Protein 4J20 (pdb70)

Secondary structure (DSSP, 8-state):
----HHHHHHHHHHHTHHHHTTTGGGPPPTT-HHHHHHHHTT-HHHHHHHHHH-EE-SS-EE-GGGG-TTS-HHHHHHHHHHHHHT--/----HHHHHHHHHHHTHHHHTT-TTSSPPTT-HHHHHHHHTT-HHHHHHHHHH-EE-SS-EE-GGGG-TT--HHHHHHHHHHHHHT--

Organism: Chlorobaculum tepidum (strain ATCC 49652 / DSM 12025 / NBRC 103806 / TLS) (NCBI:txid194439)

Sequence (176 aa):
STYDAAAGKATYDASCATCHKTGMMGAPKVGDKAAWAPRIAQGMNTLVSSKKSIKGYKGTKGMMMPAKGGNAKLTDAQVGNAVAYMVGQSKSTYYDAAAGKATYDASCATCHKTTGMMMMGAPKVGDKAAWAPRIAQQGMMNTLVSSKSIKGYKGTTKGMMPAKGGNAKLTDAQVGNAVAYMVGQSK

Radius of gyration: 17.82 Å; Cα contacts (8 Å, |Δi|>4): 281; chains: 2; bounding box: 45×38×36 Å

InterPro domains:
  IPR002323 Cytochrome c, class IE [PR00607] (35-46)
  IPR002323 Cytochrome c, class IE [PR00607] (46-56)
  IPR002323 Cytochrome c, class IE [PR00607] (78-90)
  IPR002323 Cytochrome c, class IE [PR00607] (93-104)
  IPR009056 Cytochrome c-like domain [PF13442] (24-103)
  IPR009056 Cytochrome c-like domain [PS51007] (23-107)
  IPR036909 Cytochrome c-like domain superfamily [G3DSA:1.10.760.10] (21-108)
  IPR036909 Cytochrome c-like domain superfamily [SSF46626] (12-107)

Structure (mmCIF, N/CA/C/O backbone):
data_4J20
#
_entry.id   4J20
#
_cell.length_a   94.824
_cell.length_b   33.826
_cell.length_c   47.333
_cell.angle_alpha   90.00
_cell.angle_beta   107.83
_cell.angle_gamma   90.00
#
_symmetry.space_group_name_H-M   'C 1 2 1'
#
loop_
_entity.id
_entity.type
_entity.pdbx_description
1 polymer 'Cytochrome c-555'
2 non-polymer 'SULFATE ION'
3 non-polymer 'ISOPROPYL ALCOHOL'
4 non-polymer 'SODIUM ION'
5 non-polymer 'HEME B/C'
6 water water
#
loop_
_atom_site.group_PDB
_atom_site.id
_atom_site.type_symbol
_atom_site.label_atom_id
_atom_site.label_alt_id
_atom_site.label_comp_id
_atom_site.label_asym_id
_atom_site.label_entity_id
_atom_site.label_seq_id
_atom_site.pdbx_PDB_ins_code
_atom_site.Cartn_x
_atom_site.Cartn_y
_atom_site.Cartn_z
_atom_site.occupancy
_atom_site.B_iso_or_equiv
_atom_site.auth_seq_id
_atom_site.auth_comp_id
_atom_site.auth_asym_id
_atom_site.auth_atom_id
_atom_site.pdbx_PDB_model_num
ATOM 1 N N . SER A 1 1 ? -2.293 9.943 1.818 1.00 40.07 1 SER A N 1
ATOM 2 C CA . SER A 1 1 ? -3.586 10.244 2.491 1.00 37.56 1 SER A CA 1
ATOM 3 C C . SER A 1 1 ? -3.759 9.261 3.646 1.00 32.73 1 SER A C 1
ATOM 4 O O . SER A 1 1 ? -2.831 9.072 4.446 1.00 34.62 1 SER A O 1
ATOM 7 N N . THR A 1 2 ? -4.910 8.603 3.711 1.00 27.26 2 THR A N 1
ATOM 8 C CA . THR A 1 2 ? -5.288 7.835 4.929 1.00 22.54 2 THR A CA 1
ATOM 9 C C . THR A 1 2 ? -4.488 6.541 5.071 1.00 20.61 2 THR A C 1
ATOM 10 O O . THR A 1 2 ? -4.112 5.908 4.071 1.00 24.12 2 THR A O 1
A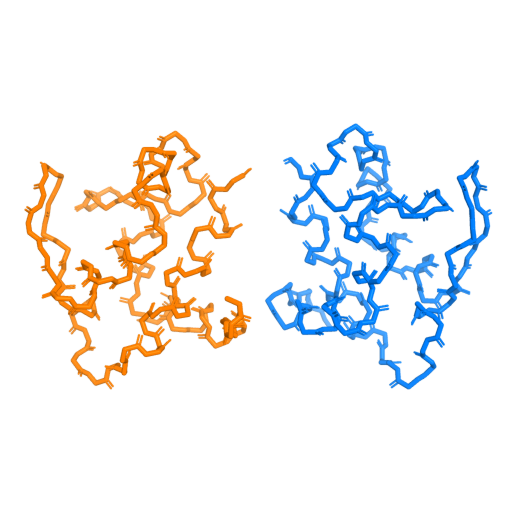TOM 14 N N . TYR A 1 3 ? -4.266 6.107 6.305 1.00 16.89 3 TYR A N 1
ATOM 15 C CA . TYR A 1 3 ? -3.415 4.937 6.530 1.00 14.95 3 TYR A CA 1
ATOM 16 C C . TYR A 1 3 ? -4.064 3.663 5.984 1.00 18.11 3 TYR A C 1
ATOM 17 O O . TYR A 1 3 ? -5.272 3.496 5.998 1.00 18.87 3 TYR A O 1
ATOM 26 N N . ASP A 1 4 ? -3.212 2.750 5.522 1.00 15.27 4 ASP A N 1
ATOM 27 C CA . ASP A 1 4 ? -3.638 1.458 5.039 1.00 15.05 4 ASP A CA 1
ATOM 28 C C . ASP A 1 4 ? -2.858 0.420 5.846 1.00 13.57 4 ASP A C 1
ATOM 29 O O . ASP A 1 4 ? -1.751 0.011 5.469 1.00 12.87 4 ASP A O 1
ATOM 34 N N . ALA A 1 5 ? -3.389 0.042 7.008 1.00 12.69 5 ALA A N 1
ATOM 35 C CA . ALA A 1 5 ? -2.703 -0.872 7.895 1.00 12.97 5 ALA A CA 1
ATOM 36 C C . ALA A 1 5 ? -2.532 -2.257 7.278 1.00 12.71 5 ALA A C 1
ATOM 37 O O . ALA A 1 5 ? -1.506 -2.905 7.538 1.00 13.69 5 ALA A O 1
ATOM 39 N N . ALA A 1 6 ? -3.457 -2.683 6.432 1.00 12.91 6 ALA A N 1
ATOM 40 C CA . ALA A 1 6 ? -3.315 -3.980 5.795 1.00 13.03 6 ALA A CA 1
ATOM 41 C C . ALA A 1 6 ? -2.124 -3.986 4.826 1.00 12.80 6 ALA A C 1
ATOM 42 O O . ALA A 1 6 ? -1.308 -4.913 4.852 1.00 13.82 6 ALA A O 1
ATOM 44 N N . ALA A 1 7 ? -2.008 -2.951 3.986 1.00 12.69 7 ALA A N 1
ATOM 45 C CA . ALA A 1 7 ? -0.819 -2.838 3.123 1.00 12.57 7 ALA A CA 1
ATOM 46 C C . ALA A 1 7 ? 0.403 -2.629 4.006 1.00 12.41 7 ALA A C 1
ATOM 47 O O . ALA A 1 7 ? 1.501 -3.160 3.699 1.00 13.88 7 ALA A O 1
ATOM 49 N N . GLY A 1 8 ? 0.237 -1.967 5.153 1.00 12.14 8 GLY A N 1
ATOM 50 C CA . GLY A 1 8 ? 1.331 -1.732 6.080 1.00 13.14 8 GLY A CA 1
ATOM 51 C C . GLY A 1 8 ? 1.927 -3.004 6.616 1.00 12.71 8 GLY A C 1
ATOM 52 O O . GLY A 1 8 ? 3.135 -3.002 6.969 1.00 13.48 8 GLY A O 1
ATOM 53 N N . LYS A 1 9 ? 1.174 -4.085 6.718 1.00 12.45 9 LYS A N 1
ATOM 54 C CA . LYS A 1 9 ? 1.717 -5.315 7.278 1.00 12.86 9 LYS A CA 1
ATOM 55 C C . LYS A 1 9 ? 2.860 -5.846 6.451 1.00 13.63 9 LYS A C 1
ATOM 56 O O . LYS A 1 9 ? 3.814 -6.386 7.032 1.00 12.84 9 LYS A O 1
ATOM 62 N N . ALA A 1 10 ? 2.846 -5.639 5.141 1.00 12.34 10 ALA A N 1
ATOM 63 C CA . ALA A 1 10 ? 3.955 -6.133 4.341 1.00 12.45 10 ALA A CA 1
ATOM 64 C C . ALA A 1 10 ? 5.244 -5.415 4.742 1.00 12.52 10 ALA A C 1
ATOM 65 O O . ALA A 1 10 ? 6.322 -6.052 4.854 1.00 13.03 10 ALA A O 1
ATOM 67 N N . THR A 1 11 ? 5.176 -4.097 4.951 1.00 12.46 11 THR A N 1
ATOM 68 C CA . THR A 1 11 ? 6.357 -3.341 5.350 1.00 12.42 11 THR A CA 1
ATOM 69 C C . THR A 1 11 ? 6.753 -3.727 6.764 1.00 11.24 11 THR A C 1
ATOM 70 O O . THR A 1 11 ? 7.927 -3.912 7.058 1.00 11.39 11 THR A O 1
ATOM 74 N N . TYR A 1 12 ? 5.768 -3.859 7.642 1.00 10.34 12 TYR A N 1
ATOM 75 C CA . TYR A 1 12 ? 6.061 -4.210 9.022 1.00 10.23 12 TYR A CA 1
ATOM 76 C C . TYR A 1 12 ? 6.810 -5.543 9.051 1.00 9.95 12 TYR A C 1
ATOM 77 O O . TYR A 1 12 ? 7.858 -5.672 9.728 1.00 10.92 12 TYR A O 1
ATOM 86 N N . ASP A 1 13 ? 6.299 -6.552 8.371 1.00 11.17 13 ASP A N 1
ATOM 87 C CA . ASP A 1 13 ? 6.911 -7.858 8.417 1.00 12.10 13 ASP A CA 1
ATOM 88 C C . ASP A 1 13 ? 8.345 -7.826 7.911 1.00 12.13 13 ASP A C 1
ATOM 89 O O . ASP A 1 13 ? 9.244 -8.490 8.490 1.00 12.87 13 ASP A O 1
ATOM 94 N N . ALA A 1 14 ? 8.596 -7.076 6.846 1.00 12.01 14 ALA A N 1
ATOM 95 C CA . ALA A 1 14 ? 9.912 -7.094 6.218 1.00 12.27 14 ALA A CA 1
ATOM 96 C C . ALA A 1 14 ? 10.934 -6.169 6.864 1.00 12.66 14 ALA A C 1
ATOM 97 O O . ALA A 1 14 ? 12.138 -6.464 6.813 1.00 13.75 14 ALA A O 1
ATOM 99 N N . SER A 1 15 ? 10.477 -5.092 7.503 1.00 11.27 15 SER A N 1
ATOM 100 C CA . SER A 1 15 ? 11.390 -4.026 7.880 1.00 12.26 15 SER A CA 1
ATOM 101 C C . SER A 1 15 ? 11.300 -3.621 9.349 1.00 10.54 15 SER A C 1
ATOM 102 O O . SER A 1 15 ? 12.135 -2.808 9.780 1.00 12.72 15 SER A O 1
ATOM 105 N N . CYS A 1 16 ? 10.318 -4.090 10.096 1.00 10.01 16 CYS A N 1
ATOM 106 C CA . CYS A 1 16 ? 10.055 -3.558 11.418 1.00 10.68 16 CYS A CA 1
ATOM 107 C C . CYS A 1 16 ? 9.980 -4.650 12.455 1.00 10.08 16 CYS A C 1
ATOM 108 O O . CYS A 1 16 ? 10.401 -4.441 13.617 1.00 10.71 16 CYS A O 1
ATOM 111 N N . ALA A 1 17 ? 9.366 -5.769 12.117 1.00 10.78 17 ALA A N 1
ATOM 112 C CA . ALA A 1 17 ? 9.228 -6.889 13.042 1.00 10.84 17 ALA A CA 1
ATOM 113 C C . ALA A 1 17 ? 10.564 -7.319 13.589 1.00 11.90 17 ALA A C 1
ATOM 114 O O . ALA A 1 17 ? 10.636 -7.819 14.708 1.00 11.62 17 ALA A O 1
ATOM 116 N N . THR A 1 18 ? 11.629 -7.186 12.817 1.00 11.56 18 THR A N 1
ATOM 117 C CA . THR A 1 18 ? 12.896 -7.649 13.288 1.00 13.29 18 THR A CA 1
ATOM 118 C C . THR A 1 18 ? 13.224 -7.102 14.684 1.00 11.84 18 THR A C 1
ATOM 119 O O . THR A 1 18 ? 13.779 -7.823 15.514 1.00 13.14 18 THR A O 1
ATOM 123 N N . CYS A 1 19 ? 12.844 -5.875 14.988 1.00 10.64 19 CYS A N 1
ATOM 124 C CA . CYS A 1 19 ? 12.965 -5.359 16.345 1.00 10.47 19 CYS A CA 1
ATOM 125 C C . CYS A 1 19 ? 11.674 -5.423 17.125 1.00 10.57 19 CYS A C 1
ATOM 126 O O . CYS A 1 19 ? 11.709 -5.727 18.328 1.00 11.22 19 CYS A O 1
ATOM 129 N N . HIS A 1 20 ? 10.530 -5.117 16.497 1.00 9.55 20 HIS A N 1
ATOM 130 C CA . HIS A 1 20 ? 9.287 -4.921 17.204 1.00 9.70 20 HIS A CA 1
ATOM 131 C C . HIS A 1 20 ? 8.473 -6.178 17.464 1.00 9.59 20 HIS A C 1
ATOM 132 O O . HIS A 1 20 ? 7.532 -6.123 18.258 1.00 10.20 20 HIS A O 1
ATOM 139 N N . LYS A 1 21 ? 8.797 -7.294 16.816 1.00 10.54 21 LYS A N 1
ATOM 140 C CA . LYS A 1 21 ? 8.022 -8.505 17.104 1.00 11.73 21 LYS A CA 1
ATOM 141 C C . LYS A 1 21 ? 8.317 -9.045 18.501 1.00 12.13 21 LYS A C 1
ATOM 142 O O . LYS A 1 21 ? 7.376 -9.434 19.222 1.00 13.21 21 LYS A O 1
ATOM 148 N N . THR A 1 22 ? 9.582 -9.042 18.920 1.00 11.85 22 THR A N 1
ATOM 149 C CA . THR A 1 22 ? 9.945 -9.496 20.243 1.00 13.35 22 THR A CA 1
ATOM 150 C C . THR A 1 22 ? 10.263 -8.358 21.164 1.00 12.20 22 THR A C 1
ATOM 151 O O . THR A 1 22 ? 10.365 -8.548 22.376 1.00 14.52 22 THR A O 1
ATOM 155 N N . GLY A 1 23 ? 10.427 -7.160 20.629 1.00 12.81 23 GLY A N 1
ATOM 156 C CA . GLY A 1 23 ? 10.809 -6.026 21.461 1.00 15.27 23 GLY A CA 1
ATOM 157 C C . GLY A 1 23 ? 12.253 -5.988 21.805 1.00 13.69 23 GLY A C 1
ATOM 158 O O . GLY A 1 23 ? 12.597 -5.718 22.975 1.00 17.39 23 GLY A O 1
ATOM 159 N N . MET A 1 24 ? 13.138 -6.226 20.855 1.00 13.87 24 MET A N 1
ATOM 160 C CA . MET A 1 24 ? 14.522 -6.264 21.230 1.00 14.58 24 MET A CA 1
ATOM 161 C C . MET A 1 24 ? 15.140 -4.894 21.459 1.00 16.03 24 MET A C 1
ATOM 162 O O . MET A 1 24 ? 14.744 -3.864 20.831 1.00 14.74 24 MET A O 1
ATOM 167 N N . MET A 1 25 ? 16.071 -4.863 22.407 1.00 15.68 25 MET A N 1
ATOM 168 C CA . MET A 1 25 ? 16.860 -3.653 22.750 1.00 16.06 25 MET A CA 1
ATOM 169 C C . MET A 1 25 ? 15.972 -2.440 22.888 1.00 18.10 25 MET A C 1
ATOM 170 O O . MET A 1 25 ? 16.302 -1.300 22.418 1.00 19.87 25 MET A O 1
ATOM 175 N N . GLY A 1 26 ? 14.895 -2.641 23.584 1.00 17.61 26 GLY A N 1
ATOM 176 C CA . GLY A 1 26 ? 14.080 -1.532 23.970 1.00 15.08 26 GLY A CA 1
ATOM 177 C C . GLY A 1 26 ? 12.915 -1.246 23.021 1.00 12.85 26 GLY A C 1
ATOM 178 O O . GLY A 1 26 ? 12.075 -0.397 23.349 1.00 15.53 26 GLY A O 1
ATOM 179 N N . ALA A 1 27 ? 12.819 -1.873 21.879 1.00 11.16 27 ALA A N 1
ATOM 180 C CA . ALA A 1 27 ? 11.723 -1.549 20.955 1.00 10.60 27 ALA A CA 1
ATOM 181 C C . ALA A 1 27 ? 10.385 -1.962 21.557 1.00 11.79 27 ALA A C 1
ATOM 182 O O . ALA A 1 27 ? 10.263 -3.070 22.070 1.00 12.34 27 ALA A O 1
ATOM 184 N N . PRO A 1 28 ? 9.363 -1.097 21.525 1.00 9.58 28 PRO A N 1
ATOM 185 C CA . PRO A 1 28 ? 8.099 -1.478 22.081 1.00 9.94 28 PRO A CA 1
ATOM 186 C C . PRO A 1 28 ? 7.487 -2.617 21.276 1.00 9.69 28 PRO A C 1
ATOM 187 O O . PRO A 1 28 ? 7.287 -2.516 20.067 1.00 10.07 28 PRO A O 1
ATOM 191 N N . LYS A 1 29 ? 7.208 -3.717 21.955 1.00 10.22 29 LYS A N 1
ATOM 192 C CA . LYS A 1 29 ? 6.779 -4.943 21.305 1.00 9.59 29 LYS A CA 1
ATOM 193 C C . LYS A 1 29 ? 5.350 -4.778 20.787 1.00 10.72 29 LYS A C 1
ATOM 194 O O . LYS A 1 29 ? 4.453 -4.326 21.501 1.00 10.88 29 LYS A O 1
ATOM 200 N N . VAL A 1 30 ? 5.102 -5.177 19.549 1.00 10.07 30 VAL A N 1
ATOM 201 C CA . VAL A 1 30 ? 3.731 -5.140 19.020 1.00 9.56 30 VAL A CA 1
ATOM 202 C C . VAL A 1 30 ? 2.853 -6.091 19.841 1.00 11.34 30 VAL A C 1
ATOM 203 O O . VAL A 1 30 ? 3.227 -7.222 20.121 1.00 11.73 30 VAL A O 1
ATOM 207 N N . GLY A 1 31 ? 1.717 -5.537 20.285 1.00 10.80 31 GLY A N 1
ATOM 208 C CA . GLY A 1 31 ? 0.814 -6.257 21.169 1.00 12.15 31 GLY A CA 1
ATOM 209 C C . GLY A 1 31 ? 1.005 -6.011 22.638 1.00 11.23 31 GLY A C 1
ATOM 210 O O . GLY A 1 31 ? 0.188 -6.456 23.431 1.00 12.34 31 GLY A O 1
ATOM 211 N N . ASP A 1 32 ? 2.074 -5.308 23.018 1.00 11.54 32 ASP A N 1
ATOM 212 C CA . ASP A 1 32 ? 2.360 -4.974 24.419 1.00 11.76 32 ASP A CA 1
ATOM 213 C C . ASP A 1 32 ? 1.604 -3.708 24.787 1.00 11.53 32 ASP A C 1
ATOM 214 O O . ASP A 1 32 ? 1.999 -2.597 24.450 1.00 12.28 32 ASP A O 1
ATOM 219 N N . LYS A 1 33 ? 0.449 -3.886 25.423 1.00 12.56 33 LYS A N 1
ATOM 220 C CA . LYS A 1 33 ? -0.490 -2.800 25.638 1.00 13.74 33 LYS A CA 1
ATOM 221 C C . LYS A 1 33 ? 0.080 -1.679 26.511 1.00 14.16 33 LYS A C 1
ATOM 222 O O . LYS A 1 33 ? -0.125 -0.490 26.223 1.00 14.36 33 LYS A O 1
ATOM 228 N N . ALA A 1 34 ? 0.786 -2.030 27.581 1.00 13.57 34 ALA A N 1
ATOM 229 C CA . ALA A 1 34 ? 1.322 -1.011 28.485 1.00 14.38 34 ALA A CA 1
ATOM 230 C C . ALA A 1 34 ? 2.405 -0.232 27.792 1.00 13.98 34 ALA A C 1
ATOM 231 O O . ALA A 1 34 ? 2.524 0.979 28.002 1.00 15.96 34 ALA A O 1
ATOM 233 N N . ALA A 1 35 ? 3.202 -0.897 26.980 1.00 12.12 35 ALA A N 1
ATOM 234 C CA . ALA A 1 35 ? 4.305 -0.200 26.292 1.00 13.03 35 ALA A CA 1
ATOM 235 C C . ALA A 1 35 ? 3.703 0.798 25.306 1.00 12.88 35 ALA A C 1
ATOM 236 O O . ALA A 1 35 ? 4.244 1.914 25.105 1.00 14.29 35 ALA A O 1
ATOM 238 N N . TRP A 1 36 ? 2.616 0.417 24.635 1.00 11.32 36 TRP A N 1
ATOM 239 C CA . TRP A 1 36 ? 2.067 1.233 23.572 1.00 11.59 36 TRP A CA 1
ATOM 240 C C . TRP A 1 36 ? 1.102 2.322 24.045 1.00 12.92 36 TRP A C 1
ATOM 241 O O . TRP A 1 36 ? 0.908 3.285 23.301 1.00 13.00 36 TRP A O 1
ATOM 252 N N . ALA A 1 37 ? 0.477 2.207 25.205 1.00 13.60 37 ALA A N 1
ATOM 253 C CA . ALA A 1 37 ? -0.593 3.147 25.524 1.00 14.10 37 ALA A CA 1
ATOM 254 C C . ALA A 1 37 ? -0.164 4.636 25.476 1.00 15.41 37 ALA A C 1
ATOM 255 O O . ALA A 1 37 ? -0.872 5.431 24.868 1.00 14.84 37 ALA A O 1
ATOM 257 N N . PRO A 1 38 ? 0.935 5.024 26.141 1.00 14.46 38 PRO A N 1
ATOM 258 C CA . PRO A 1 38 ? 1.262 6.444 26.095 1.00 16.64 38 PRO A CA 1
ATOM 259 C C . PRO A 1 38 ? 1.795 6.838 24.710 1.00 13.59 38 PRO A C 1
ATOM 260 O O . PRO A 1 38 ? 1.703 8.012 24.323 1.00 15.25 38 PRO A O 1
ATOM 264 N N . ARG A 1 39 ? 2.303 5.873 23.914 1.00 12.54 39 ARG A N 1
ATOM 265 C CA . ARG A 1 39 ? 2.802 6.173 22.585 1.00 10.96 39 ARG A CA 1
ATOM 266 C C . ARG A 1 39 ? 1.635 6.460 21.664 1.00 11.66 39 ARG A C 1
ATOM 267 O O . ARG A 1 39 ? 1.647 7.433 20.900 1.00 12.80 39 ARG A O 1
ATOM 275 N N . ILE A 1 40 ? 0.596 5.638 21.724 1.00 12.02 40 ILE A N 1
ATOM 276 C CA . ILE A 1 40 ? -0.610 5.833 20.939 1.00 13.70 40 ILE A CA 1
ATOM 277 C C . ILE A 1 40 ? -1.217 7.208 21.223 1.00 13.90 40 ILE A C 1
ATOM 278 O O . ILE A 1 40 ? -1.750 7.864 20.316 1.00 14.00 40 ILE A O 1
ATOM 283 N N . ALA A 1 41 ? -1.160 7.646 22.475 1.00 14.46 41 ALA A N 1
ATOM 284 C CA . ALA A 1 41 ? -1.730 8.944 22.852 1.00 15.29 41 ALA A CA 1
ATOM 285 C C . ALA A 1 41 ? -0.988 10.115 22.189 1.00 16.64 41 ALA A C 1
ATOM 286 O O . ALA A 1 41 ? -1.557 11.220 22.113 1.00 16.99 41 ALA A O 1
ATOM 288 N N . GLN A 1 42 ? 0.227 9.914 21.698 1.00 13.28 42 GLN A N 1
ATOM 289 C CA . GLN A 1 42 ? 0.914 10.951 20.966 1.00 15.45 42 GLN A CA 1
ATOM 290 C C . GLN A 1 42 ? 0.221 11.248 19.661 1.00 14.91 42 GLN A C 1
ATOM 291 O O . GLN A 1 42 ? 0.478 12.295 19.063 1.00 15.33 42 GLN A O 1
ATOM 297 N N . GLY A 1 43 ? -0.577 10.279 19.153 1.00 13.16 43 GLY A N 1
ATOM 298 C CA . GLY A 1 43 ? -1.268 10.375 17.876 1.00 12.92 43 GLY A CA 1
ATOM 299 C C . GLY A 1 43 ? -0.385 9.934 16.724 1.00 11.99 43 GLY A C 1
ATOM 300 O O . GLY A 1 43 ? 0.841 9.856 16.826 1.00 12.25 43 GLY A O 1
ATOM 301 N N . MET A 1 44 ? -1.050 9.592 15.630 1.00 12.92 44 MET A N 1
ATOM 302 C CA . MET A 1 44 ? -0.371 9.058 14.468 1.00 12.39 44 MET A CA 1
ATOM 303 C C . MET A 1 44 ? 0.584 10.021 13.843 1.00 12.34 44 MET A C 1
ATOM 304 O O . MET A 1 44 ? 1.655 9.608 13.379 1.00 13.14 44 MET A O 1
ATOM 309 N N . ASN A 1 45 ? 0.248 11.285 13.728 1.00 13.27 45 ASN A N 1
ATOM 310 C CA . ASN A 1 45 ? 1.147 12.219 13.096 1.00 14.58 45 ASN A CA 1
ATOM 311 C C . ASN A 1 45 ? 2.530 12.185 13.758 1.00 13.95 45 ASN A C 1
ATOM 312 O O . ASN A 1 45 ? 3.548 12.103 13.079 1.00 14.24 45 ASN A O 1
ATOM 317 N N . THR A 1 46 ? 2.560 12.231 15.074 1.00 12.75 46 THR A N 1
ATOM 318 C CA . THR A 1 46 ? 3.817 12.215 15.812 1.00 13.41 46 THR A CA 1
ATOM 319 C C . THR A 1 46 ? 4.467 10.835 15.691 1.00 12.07 46 THR A C 1
ATOM 320 O O . THR A 1 46 ? 5.674 10.754 15.461 1.00 11.88 46 THR A O 1
ATOM 324 N N . LEU A 1 47 ? 3.701 9.738 15.854 1.00 11.27 47 LEU A N 1
ATOM 325 C CA . LEU A 1 47 ? 4.336 8.431 15.742 1.00 10.89 47 LEU A CA 1
ATOM 326 C C . LEU A 1 47 ? 5.012 8.246 14.386 1.00 11.62 47 LEU A C 1
ATOM 327 O O . LEU A 1 47 ? 6.126 7.718 14.303 1.00 11.16 47 LEU A O 1
ATOM 332 N N . VAL A 1 48 ? 4.300 8.583 13.336 1.00 10.05 48 VAL A N 1
ATOM 333 C CA . VAL A 1 48 ? 4.841 8.426 11.988 1.00 11.58 48 VAL A CA 1
ATOM 334 C C . VAL A 1 48 ? 6.041 9.372 11.768 1.00 11.35 48 VAL A C 1
ATOM 335 O O . VAL A 1 48 ? 7.059 8.969 11.174 1.00 11.66 48 VAL A O 1
ATOM 339 N N . SER A 1 49 ? 5.944 10.624 12.222 1.00 12.08 49 SER A N 1
ATOM 340 C CA A SER A 1 49 ? 7.053 11.553 12.047 0.50 12.12 49 SER A CA 1
ATOM 341 C CA B SER A 1 49 ? 7.039 11.550 12.034 0.50 12.96 49 SER A CA 1
ATOM 342 C C . SER A 1 49 ? 8.304 11.046 12.742 1.00 12.64 49 SER A C 1
ATOM 343 O O . SER A 1 49 ? 9.432 11.092 12.182 1.00 13.62 49 SER A O 1
ATOM 348 N N . LYS A 1 50 ? 8.157 10.546 13.959 1.00 11.31 50 LYS A N 1
ATOM 349 C CA A LYS A 1 50 ? 9.327 10.061 14.678 0.80 11.39 50 LYS A CA 1
ATOM 350 C CA B LYS A 1 50 ? 9.293 10.029 14.714 0.20 12.31 50 LYS A CA 1
ATOM 351 C C . LYS A 1 50 ? 9.865 8.803 14.023 1.00 11.73 50 LYS A C 1
ATOM 352 O O . LYS A 1 50 ? 11.096 8.561 14.060 1.00 13.25 50 LYS A O 1
ATOM 363 N N . SER A 1 51 ? 8.990 8.017 13.391 1.00 11.08 51 SER A N 1
ATOM 364 C CA . SER A 1 51 ? 9.419 6.797 12.727 1.00 10.94 51 SER A CA 1
ATOM 365 C C . SER A 1 51 ? 10.175 7.114 11.452 1.00 11.89 51 SER A C 1
ATOM 366 O O . SER A 1 51 ? 11.119 6.386 11.091 1.00 12.83 51 SER A O 1
ATOM 369 N N . ILE A 1 52 ? 9.751 8.146 10.716 1.00 11.44 52 ILE A N 1
ATOM 370 C CA . ILE A 1 52 ? 10.429 8.517 9.463 1.00 12.45 52 ILE A CA 1
ATOM 371 C C . ILE A 1 52 ? 11.742 9.211 9.789 1.00 12.78 52 ILE A C 1
ATOM 372 O O . ILE A 1 52 ? 12.727 9.010 9.107 1.00 14.96 52 ILE A O 1
ATOM 377 N N . LYS A 1 53 ? 11.759 10.051 10.809 1.00 13.18 53 LYS A N 1
ATOM 378 C CA . LYS A 1 53 ? 12.964 10.838 11.135 1.00 13.95 53 LYS A CA 1
ATOM 379 C C . LYS A 1 53 ? 14.010 10.082 11.945 1.00 13.44 53 LYS A C 1
ATOM 380 O O . LYS A 1 53 ? 15.211 10.351 11.841 1.00 14.57 53 LYS A O 1
ATOM 386 N N . GLY A 1 54 ? 13.549 9.108 12.724 1.00 12.58 54 GLY A N 1
ATOM 387 C CA . GLY A 1 54 ? 14.395 8.416 13.696 1.00 14.03 54 GLY A CA 1
ATOM 388 C C . GLY A 1 54 ? 14.504 9.191 14.963 1.00 14.42 54 GLY A C 1
ATOM 389 O O . GLY A 1 54 ? 14.445 10.455 14.929 1.00 15.60 54 GLY A O 1
ATOM 390 N N . TYR A 1 55 ? 14.751 8.510 16.080 1.00 13.14 55 TYR A N 1
ATOM 391 C CA . TYR A 1 55 ? 15.008 9.221 17.324 1.00 14.71 55 TYR A CA 1
ATOM 392 C C . TYR A 1 55 ? 15.554 8.240 18.327 1.00 13.82 55 TYR A C 1
ATOM 393 O O . TYR A 1 55 ? 15.468 7.032 18.143 1.00 14.57 55 TYR A O 1
ATOM 402 N N . LYS A 1 56 ? 16.126 8.774 19.390 1.00 16.07 56 LYS A N 1
ATOM 403 C CA . LYS A 1 56 ? 16.529 7.963 20.559 1.00 16.07 56 LYS A CA 1
ATOM 404 C C . LYS A 1 56 ? 15.718 8.384 21.751 1.00 13.97 56 LYS A C 1
ATOM 405 O O . LYS A 1 56 ? 15.678 9.555 22.090 1.00 16.81 56 LYS A O 1
ATOM 411 N N . GLY A 1 57 ? 15.016 7.448 22.373 1.00 16.41 57 GLY A N 1
ATOM 412 C CA . GLY A 1 57 ? 14.182 7.755 23.532 1.00 17.44 57 GLY A CA 1
ATOM 413 C C . GLY A 1 57 ? 14.655 7.066 24.808 1.00 15.48 57 GLY A C 1
ATOM 414 O O . GLY A 1 57 ? 15.818 6.667 24.909 1.00 18.88 57 GLY A O 1
ATOM 415 N N . THR A 1 58 ? 13.761 6.882 25.766 1.00 17.37 58 THR A N 1
ATOM 416 C CA . THR A 1 58 ? 14.142 6.286 27.030 1.00 19.11 58 THR A CA 1
ATOM 417 C C . THR A 1 58 ? 14.455 4.810 26.913 1.00 20.54 58 THR A C 1
ATOM 418 O O . THR A 1 58 ? 15.044 4.238 27.825 1.00 21.36 58 THR A O 1
ATOM 422 N N . LYS A 1 59 ? 14.044 4.192 25.798 1.00 16.41 59 LYS A N 1
ATOM 423 C CA . LYS A 1 59 ? 14.163 2.738 25.630 1.00 16.72 59 LYS A CA 1
ATOM 424 C C . LYS A 1 59 ? 15.284 2.319 24.701 1.00 17.12 59 LYS A C 1
ATOM 425 O O . LYS A 1 59 ? 15.952 1.286 24.936 1.00 18.31 59 LYS A O 1
ATOM 431 N N . GLY A 1 60 ? 15.521 3.096 23.647 1.00 15.88 60 GLY A N 1
ATOM 432 C CA . GLY A 1 60 ? 16.584 2.754 22.719 1.00 17.33 60 GLY A CA 1
ATOM 433 C C . GLY A 1 60 ? 16.561 3.600 21.473 1.00 13.47 60 GLY A C 1
ATOM 434 O O . GLY A 1 60 ? 16.021 4.720 21.455 1.00 17.34 60 GLY A O 1
ATOM 435 N N . MET A 1 61 ? 17.164 3.107 20.429 1.00 17.42 61 MET A N 1
ATOM 436 C CA A MET A 1 61 ? 17.309 3.823 19.172 0.50 13.89 61 MET A CA 1
ATOM 437 C CA B MET A 1 61 ? 17.239 3.862 19.221 0.50 14.27 61 MET A CA 1
ATOM 438 C C . MET A 1 61 ? 16.275 3.332 18.128 1.00 12.36 61 MET A C 1
ATOM 439 O O . MET A 1 61 ? 16.299 2.169 17.745 1.00 13.02 61 MET A O 1
ATOM 448 N N . MET A 1 62 ? 15.393 4.213 17.665 1.00 11.12 62 MET A N 1
ATOM 449 C CA . MET A 1 62 ? 14.416 3.880 16.614 1.00 10.52 62 MET A CA 1
ATOM 450 C C . MET A 1 62 ? 14.975 4.489 15.324 1.00 11.08 62 MET A C 1
ATOM 451 O O . MET A 1 62 ? 14.890 5.702 15.116 1.00 11.32 62 MET A O 1
ATOM 456 N N . PRO A 1 63 ? 15.607 3.675 14.466 1.00 10.88 63 PRO A N 1
ATOM 457 C CA . PRO A 1 63 ? 16.282 4.261 13.274 1.00 12.49 63 PRO A CA 1
ATOM 458 C C . PRO A 1 63 ? 15.298 4.826 12.266 1.00 12.10 63 PRO A C 1
ATOM 459 O O . PRO A 1 63 ? 14.165 4.306 12.111 1.00 12.79 63 PRO A O 1
ATOM 463 N N . ALA A 1 64 ? 15.679 5.87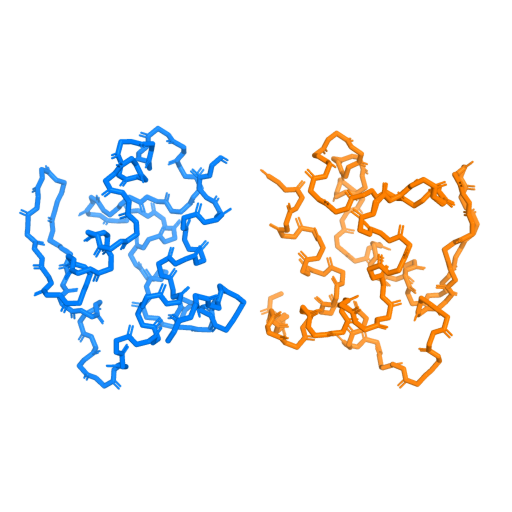9 11.578 1.00 11.95 64 ALA A N 1
ATOM 464 C CA . ALA A 1 64 ? 14.866 6.532 10.563 1.00 13.09 64 ALA A CA 1
ATOM 465 C C . ALA A 1 64 ? 14.403 5.518 9.524 1.00 11.11 64 ALA A C 1
ATOM 466 O O . ALA A 1 64 ? 15.204 4.764 8.954 1.00 13.13 64 ALA A O 1
ATOM 468 N N . LYS A 1 65 ? 13.097 5.483 9.294 1.00 11.70 65 LYS A N 1
ATOM 469 C CA . LYS A 1 65 ? 12.478 4.526 8.346 1.00 12.66 65 LYS A CA 1
ATOM 470 C C . LYS A 1 65 ? 12.842 3.097 8.667 1.00 12.53 65 LYS A C 1
ATOM 471 O O . LYS A 1 65 ? 12.970 2.255 7.770 1.00 15.20 65 LYS A O 1
ATOM 477 N N . GLY A 1 66 ? 13.044 2.811 9.964 1.00 12.70 66 GLY A N 1
ATOM 478 C CA . GLY A 1 66 ? 13.446 1.500 10.367 1.00 13.91 66 GLY A CA 1
ATOM 479 C C . GLY A 1 66 ? 14.804 1.095 9.889 1.00 15.68 66 GLY A C 1
ATOM 480 O O . GLY A 1 66 ? 15.162 -0.071 9.884 1.00 16.51 66 GLY A O 1
ATOM 481 N N . GLY A 1 67 ? 15.610 2.078 9.482 1.00 13.22 67 GLY A N 1
ATOM 482 C CA . GLY A 1 67 ? 16.911 1.805 8.893 1.00 15.74 67 GLY A CA 1
ATOM 483 C C . GLY A 1 67 ? 16.934 1.532 7.385 1.00 15.53 67 GLY A C 1
ATOM 484 O O . GLY A 1 67 ? 17.996 1.290 6.811 1.00 19.09 67 GLY A O 1
ATOM 485 N N . ASN A 1 68 ? 15.771 1.613 6.732 1.00 14.31 68 ASN A N 1
ATOM 486 C CA . ASN A 1 68 ? 15.664 1.316 5.311 1.00 17.57 68 ASN A CA 1
ATOM 487 C C . ASN A 1 68 ? 15.216 2.542 4.548 1.00 16.12 68 ASN A C 1
ATOM 488 O O . ASN A 1 68 ? 14.021 2.830 4.430 1.00 14.80 68 ASN A O 1
ATOM 493 N N . ALA A 1 69 ? 16.191 3.250 3.987 1.00 17.44 69 ALA A N 1
ATOM 494 C CA . ALA A 1 69 ? 15.940 4.510 3.287 1.00 18.38 69 ALA A CA 1
AT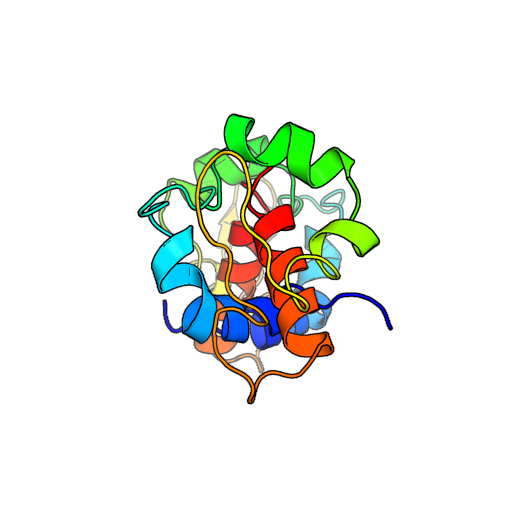OM 495 C C . ALA A 1 69 ? 15.168 4.323 1.996 1.00 17.95 69 ALA A C 1
ATOM 496 O O . ALA A 1 69 ? 14.648 5.317 1.437 1.00 20.73 69 ALA A O 1
ATOM 498 N N . LYS A 1 70 ? 15.055 3.084 1.532 1.00 18.41 70 LYS A N 1
ATOM 499 C CA . LYS A 1 70 ? 14.268 2.764 0.340 1.00 20.55 70 LYS A CA 1
ATOM 500 C C . LYS A 1 70 ? 12.768 2.732 0.592 1.00 18.04 70 LYS A C 1
ATOM 501 O O . LYS A 1 70 ? 11.980 2.773 -0.359 1.00 18.84 70 LYS A O 1
ATOM 507 N N . LEU A 1 71 ? 12.359 2.674 1.858 1.00 14.92 71 LEU A N 1
ATOM 508 C CA . LEU A 1 71 ? 10.943 2.775 2.197 1.00 14.37 71 LEU A CA 1
ATOM 509 C C . LEU A 1 71 ? 10.407 4.146 1.919 1.00 16.13 71 LEU A C 1
ATOM 510 O O . LEU A 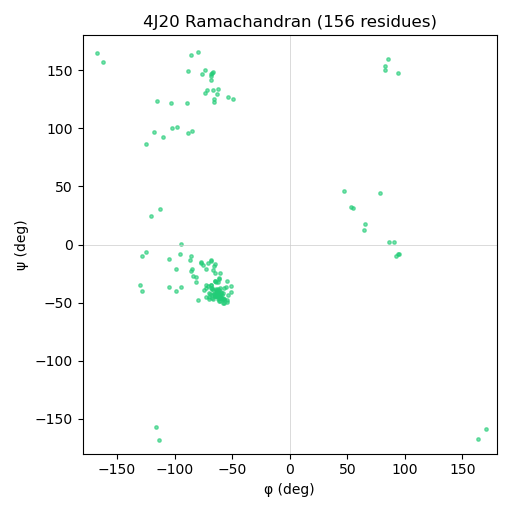1 71 ? 11.125 5.140 2.106 1.00 16.43 71 LEU A O 1
ATOM 515 N N . THR A 1 72 ? 9.153 4.226 1.500 1.00 15.09 72 THR A N 1
ATOM 516 C CA . THR A 1 72 ? 8.503 5.549 1.391 1.00 15.43 72 THR A CA 1
ATOM 517 C C . THR A 1 72 ? 7.900 5.924 2.755 1.00 14.65 72 THR A C 1
ATOM 518 O O . THR A 1 72 ? 7.611 5.059 3.604 1.00 13.69 72 THR A O 1
ATOM 522 N N . ASP A 1 73 ? 7.585 7.201 2.923 1.00 13.86 73 ASP A N 1
ATOM 523 C CA . ASP A 1 73 ? 6.864 7.640 4.103 1.00 14.26 73 ASP A CA 1
ATOM 524 C C . ASP A 1 73 ? 5.504 6.974 4.222 1.00 14.22 73 ASP A C 1
ATOM 525 O O . ASP A 1 73 ? 5.080 6.668 5.341 1.00 14.17 73 ASP A O 1
ATOM 530 N N . ALA A 1 74 ? 4.812 6.754 3.114 1.00 14.79 74 ALA A N 1
ATOM 531 C CA . ALA A 1 74 ? 3.537 6.096 3.122 1.00 15.73 74 ALA A CA 1
ATOM 532 C C . ALA A 1 74 ? 3.677 4.665 3.665 1.00 13.33 74 ALA A C 1
ATOM 533 O O . ALA A 1 74 ? 2.884 4.235 4.492 1.00 12.72 74 ALA A O 1
ATOM 535 N N . GLN A 1 75 ? 4.715 3.964 3.220 1.00 13.33 75 GLN A N 1
ATOM 536 C CA . GLN A 1 75 ? 4.930 2.591 3.701 1.00 12.11 75 GLN A CA 1
ATOM 537 C C . GLN A 1 75 ? 5.215 2.579 5.178 1.00 11.54 75 GLN A C 1
ATOM 538 O O . GLN A 1 75 ? 4.690 1.733 5.942 1.00 11.90 75 GLN A O 1
ATOM 544 N N . VAL A 1 76 ? 6.062 3.490 5.628 1.00 12.04 76 VAL A N 1
ATOM 545 C CA . VAL A 1 76 ? 6.372 3.562 7.047 1.00 11.50 76 VAL A CA 1
ATOM 546 C C . VAL A 1 76 ? 5.148 3.916 7.875 1.00 11.15 76 VAL A C 1
ATOM 547 O O . VAL A 1 76 ? 4.851 3.241 8.880 1.00 10.79 76 VAL A O 1
ATOM 551 N N . GLY A 1 77 ? 4.363 4.864 7.426 1.00 11.92 77 GLY A N 1
ATOM 552 C CA . GLY A 1 77 ? 3.205 5.222 8.190 1.00 12.18 77 GLY A CA 1
ATOM 553 C C . GLY A 1 77 ? 2.153 4.109 8.194 1.00 11.29 77 GLY A C 1
ATOM 554 O O . GLY A 1 77 ? 1.449 3.892 9.186 1.00 11.21 77 GLY A O 1
ATOM 555 N N . ASN A 1 78 ? 2.020 3.377 7.085 1.00 11.20 78 ASN A N 1
ATOM 556 C CA . ASN A 1 78 ? 1.105 2.249 7.035 1.00 10.55 78 ASN A CA 1
ATOM 557 C C . ASN A 1 78 ? 1.534 1.156 8.004 1.00 10.27 78 ASN A C 1
ATOM 558 O O . ASN A 1 78 ? 0.701 0.519 8.665 1.00 10.51 78 ASN A O 1
ATOM 563 N N . ALA A 1 79 ? 2.852 0.927 8.096 1.00 10.03 79 ALA A N 1
ATOM 564 C CA . ALA A 1 79 ? 3.385 -0.023 9.075 1.00 9.66 79 ALA A CA 1
ATOM 565 C C . ALA A 1 79 ? 3.094 0.437 10.504 1.00 10.02 79 ALA A C 1
ATOM 566 O O . ALA A 1 79 ? 2.725 -0.392 11.360 1.00 10.63 79 ALA A O 1
ATOM 568 N N . VAL A 1 80 ? 3.219 1.739 10.781 1.00 10.04 80 VAL A N 1
ATOM 569 C CA . VAL A 1 80 ? 2.881 2.241 12.111 1.00 10.67 80 VAL A CA 1
ATOM 570 C C . VAL A 1 80 ? 1.417 1.960 12.398 1.00 10.64 80 VAL A C 1
ATOM 571 O O . VAL A 1 80 ? 1.040 1.525 13.496 1.00 10.40 80 VAL A O 1
ATOM 575 N N . ALA A 1 81 ? 0.541 2.189 11.418 1.00 10.63 81 ALA A N 1
ATOM 576 C CA . ALA A 1 81 ? -0.896 1.953 11.595 1.00 11.08 81 ALA A CA 1
ATOM 577 C C . ALA A 1 81 ? -1.160 0.505 11.938 1.00 10.93 81 ALA A C 1
ATOM 578 O O . ALA A 1 81 ? -1.986 0.205 12.796 1.00 11.51 81 ALA A O 1
ATOM 580 N N . TYR A 1 82 ? -0.449 -0.399 11.253 1.00 11.28 82 TYR A N 1
ATOM 581 C CA . TYR A 1 82 ? -0.578 -1.797 11.588 1.00 10.98 82 TYR A CA 1
ATOM 582 C C . TYR A 1 82 ? -0.155 -2.082 13.029 1.00 10.67 82 TYR A C 1
ATOM 583 O O . TYR A 1 82 ? -0.869 -2.732 13.795 1.00 11.54 82 TYR A O 1
ATOM 592 N N . MET A 1 83 ? 1.012 -1.578 13.405 1.00 9.58 83 MET A N 1
ATOM 593 C CA . MET A 1 83 ? 1.540 -1.793 14.768 1.00 10.72 83 MET A CA 1
ATOM 594 C C . MET A 1 83 ? 0.571 -1.259 15.829 1.00 10.00 83 MET A C 1
ATOM 595 O O . MET A 1 83 ? 0.286 -1.949 16.831 1.00 11.96 83 MET A O 1
ATOM 600 N N . VAL A 1 84 ? 0.078 -0.047 15.644 1.00 10.54 84 VAL A N 1
ATOM 601 C CA . VAL A 1 84 ? -0.840 0.542 16.613 1.00 11.54 84 VAL A CA 1
ATOM 602 C C . VAL A 1 84 ? -2.135 -0.259 16.683 1.00 12.54 84 VAL A C 1
ATOM 603 O O . VAL A 1 84 ? -2.629 -0.554 17.792 1.00 13.03 84 VAL A O 1
ATOM 607 N N . GLY A 1 85 ? -2.686 -0.643 15.526 1.00 12.35 85 GLY A N 1
ATOM 608 C CA . GLY A 1 85 ? -3.898 -1.420 15.515 1.00 14.10 85 GLY A CA 1
ATOM 609 C C . GLY A 1 85 ? -3.800 -2.764 16.216 1.00 14.29 85 GLY A C 1
ATOM 610 O O . GLY A 1 85 ? -4.818 -3.321 16.629 1.00 16.09 85 GLY A O 1
ATOM 611 N N . GLN A 1 86 ? -2.608 -3.317 16.314 1.00 12.91 86 GLN A N 1
ATOM 612 C CA . GLN A 1 86 ? -2.392 -4.585 16.968 1.00 13.11 86 GLN A CA 1
ATOM 613 C C . GLN A 1 86 ? -1.982 -4.440 18.438 1.00 12.92 86 GLN A C 1
ATOM 614 O O . GLN A 1 86 ? -1.820 -5.446 19.111 1.00 16.14 86 GLN A O 1
ATOM 620 N N . SER A 1 87 ? -1.884 -3.198 18.946 1.00 12.54 87 SER A N 1
ATOM 621 C CA . SER A 1 87 ? -1.251 -2.978 20.263 1.00 11.81 87 SER A CA 1
ATOM 622 C C . SER A 1 87 ? -2.180 -2.327 21.287 1.00 14.51 87 SER A C 1
ATOM 623 O O . SER A 1 87 ? -1.721 -1.713 22.263 1.00 14.30 87 SER A O 1
ATOM 626 N N . LYS A 1 88 ? -3.503 -2.499 21.083 1.00 14.69 88 LYS A N 1
ATOM 627 C CA . LYS A 1 88 ? -4.520 -1.966 21.989 1.00 16.92 88 LYS A CA 1
ATOM 628 C C . LYS A 1 88 ? -5.160 -3.113 22.785 1.00 16.16 88 LYS A C 1
ATOM 629 O O . LYS A 1 88 ? -5.109 -4.278 22.440 1.00 20.00 88 LYS A O 1
ATOM 636 N N . SER B 1 1 ? 0.390 -17.531 7.863 1.00 47.42 1 SER B N 1
ATOM 637 C CA . SER B 1 1 ? 1.758 -16.971 7.633 1.00 47.45 1 SER B CA 1
ATOM 638 C C . SER B 1 1 ? 1.937 -16.476 6.206 1.00 45.54 1 SER B C 1
ATOM 639 O O . SER B 1 1 ? 2.471 -15.388 5.990 1.00 46.67 1 SER B O 1
ATOM 642 N N . THR B 1 2 ? 1.505 -17.291 5.238 1.00 43.73 2 THR B N 1
ATOM 643 C CA . THR B 1 2 ? 1.503 -16.903 3.809 1.00 39.46 2 THR B CA 1
ATOM 644 C C . THR B 1 2 ? 0.289 -15.987 3.536 1.00 30.79 2 THR B C 1
ATOM 645 O O . THR B 1 2 ? -0.047 -15.659 2.398 1.00 29.94 2 THR B O 1
ATOM 649 N N A TYR B 1 3 ? -0.269 -15.536 4.628 0.60 27.80 3 TYR B N 1
ATOM 650 N N B TYR B 1 3 ? -0.414 -15.599 4.602 0.40 27.26 3 TYR B N 1
ATOM 651 C CA A TYR B 1 3 ? -1.338 -14.586 4.685 0.60 18.99 3 TYR B CA 1
ATOM 652 C CA B TYR B 1 3 ? -1.557 -14.693 4.415 0.40 18.67 3 TYR B CA 1
ATOM 653 C C A TYR B 1 3 ? -1.011 -13.238 3.984 0.60 16.95 3 TYR B C 1
ATOM 654 C C B TYR B 1 3 ? -1.083 -13.335 3.950 0.40 17.07 3 TYR B C 1
ATOM 655 O O A TYR B 1 3 ? 0.021 -12.632 4.284 0.60 17.97 3 TYR B O 1
ATOM 656 O O B TYR B 1 3 ? -0.033 -12.839 4.356 0.40 18.23 3 TYR B O 1
ATOM 673 N N . ASP B 1 4 ? -1.873 -12.773 3.065 1.00 14.39 4 ASP B N 1
ATOM 674 C CA . ASP B 1 4 ? -1.669 -11.458 2.458 1.00 13.42 4 ASP B CA 1
ATOM 675 C C . ASP B 1 4 ? -2.787 -10.600 3.047 1.00 12.42 4 ASP B C 1
ATOM 676 O O . ASP B 1 4 ? -3.976 -10.789 2.699 1.00 11.62 4 ASP B O 1
ATOM 681 N N . ALA B 1 5 ? -2.459 -9.684 3.950 1.00 11.83 5 ALA B N 1
ATOM 682 C CA . ALA B 1 5 ? -3.469 -8.906 4.661 1.00 12.33 5 ALA B CA 1
ATOM 683 C C . ALA B 1 5 ? -4.194 -7.968 3.715 1.00 10.80 5 ALA B C 1
ATOM 684 O O . ALA B 1 5 ? -5.394 -7.773 3.871 1.00 11.41 5 ALA B O 1
ATOM 686 N N . ALA B 1 6 ? -3.494 -7.365 2.759 1.00 11.08 6 ALA B N 1
ATOM 687 C CA . ALA B 1 6 ? -4.144 -6.434 1.867 1.00 12.98 6 ALA B CA 1
ATOM 688 C C . ALA B 1 6 ? -5.170 -7.155 0.981 1.00 11.84 6 ALA B C 1
ATOM 689 O O . ALA B 1 6 ? -6.278 -6.653 0.764 1.00 11.93 6 ALA B O 1
ATOM 691 N N . ALA B 1 7 ? -4.790 -8.315 0.474 1.00 11.49 7 ALA B N 1
ATOM 692 C CA . ALA B 1 7 ? -5.729 -9.111 -0.340 1.00 11.38 7 ALA B CA 1
ATOM 693 C C . ALA B 1 7 ? -6.854 -9.610 0.542 1.00 10.73 7 ALA B C 1
ATOM 694 O O . ALA B 1 7 ? -8.039 -9.626 0.126 1.00 10.89 7 ALA B O 1
ATOM 696 N N . GLY B 1 8 ? -6.557 -9.978 1.780 1.00 10.43 8 GLY B N 1
ATOM 697 C CA . GLY B 1 8 ? -7.593 -10.460 2.701 1.00 11.15 8 GLY B CA 1
ATOM 698 C C . GLY B 1 8 ? -8.601 -9.400 3.053 1.00 10.06 8 GLY B C 1
ATOM 699 O O . GLY B 1 8 ? -9.818 -9.678 3.085 1.00 11.02 8 GLY B O 1
ATOM 700 N N . LYS B 1 9 ? -8.148 -8.195 3.347 1.00 10.77 9 LYS B N 1
ATOM 701 C CA . LYS B 1 9 ? -9.090 -7.119 3.599 1.00 10.43 9 LYS B CA 1
ATOM 702 C C . LYS B 1 9 ? -9.958 -6.848 2.383 1.00 10.52 9 LYS B C 1
ATOM 703 O O . LYS B 1 9 ? -11.159 -6.618 2.515 1.00 11.89 9 LYS B O 1
ATOM 709 N N . ALA B 1 10 ? -9.374 -6.840 1.188 1.00 10.80 10 ALA B N 1
ATOM 710 C CA . ALA B 1 10 ? -10.142 -6.575 -0.010 1.00 11.58 10 ALA B CA 1
ATOM 711 C C . ALA B 1 10 ? -11.217 -7.645 -0.190 1.00 12.49 10 ALA B C 1
ATOM 712 O O . ALA B 1 10 ? -12.368 -7.329 -0.534 1.00 13.42 10 ALA B O 1
ATOM 714 N N . THR B 1 11 ? -10.838 -8.907 -0.018 1.00 12.16 11 THR B N 1
ATOM 715 C CA . THR B 1 11 ? -11.814 -9.992 -0.124 1.00 12.59 11 THR B CA 1
ATOM 716 C C . THR B 1 11 ? -12.912 -9.852 0.938 1.00 12.77 11 THR B C 1
ATOM 717 O O . THR B 1 11 ? -14.114 -9.977 0.640 1.00 13.01 11 THR B O 1
ATOM 721 N N . TYR B 1 12 ? -12.495 -9.635 2.172 1.00 10.67 12 TYR B N 1
ATOM 722 C CA . TYR B 1 12 ? -13.440 -9.471 3.267 1.00 10.23 12 TYR B CA 1
ATOM 723 C C . TYR B 1 12 ? -14.452 -8.372 2.945 1.00 11.46 12 TYR B C 1
ATOM 724 O O . TYR B 1 12 ? -15.689 -8.547 3.094 1.00 11.70 12 TYR B O 1
ATOM 733 N N . ASP B 1 13 ? -13.956 -7.236 2.515 1.00 12.11 13 ASP B N 1
ATOM 734 C CA . ASP B 1 13 ? -14.843 -6.101 2.305 1.00 13.91 13 ASP B CA 1
ATOM 735 C C . ASP B 1 13 ? -15.866 -6.431 1.219 1.00 15.14 13 ASP B C 1
ATOM 736 O O . ASP B 1 13 ? -17.054 -5.999 1.303 1.00 15.77 13 ASP B O 1
ATOM 741 N N . ALA B 1 14 ? -15.457 -7.136 0.169 1.00 14.13 14 ALA B N 1
ATOM 742 C CA . ALA B 1 14 ? -16.335 -7.382 -0.949 1.00 15.31 14 ALA B CA 1
ATOM 743 C C . ALA B 1 14 ? -17.307 -8.531 -0.732 1.00 15.35 14 ALA B C 1
ATOM 744 O O . ALA B 1 14 ? -18.412 -8.519 -1.303 1.00 17.77 14 ALA B O 1
ATOM 746 N N . SER B 1 15 ? -16.921 -9.544 0.017 1.00 13.83 15 SER B N 1
ATOM 747 C CA . SER B 1 15 ? -17.701 -10.777 0.039 1.00 16.12 15 SER B CA 1
ATOM 748 C C . SER B 1 15 ? -18.143 -11.227 1.423 1.00 14.54 15 SER B C 1
ATOM 749 O O . SER B 1 15 ? -18.845 -12.239 1.539 1.00 17.49 15 SER B O 1
ATOM 752 N N . CYS B 1 16 ? -17.687 -10.560 2.487 1.00 12.48 16 CYS B N 1
ATOM 753 C CA . CYS B 1 16 ? -17.877 -11.093 3.818 1.00 13.05 16 CYS B CA 1
ATOM 754 C C . CYS B 1 16 ? -18.472 -10.059 4.763 1.00 11.60 16 CYS B C 1
ATO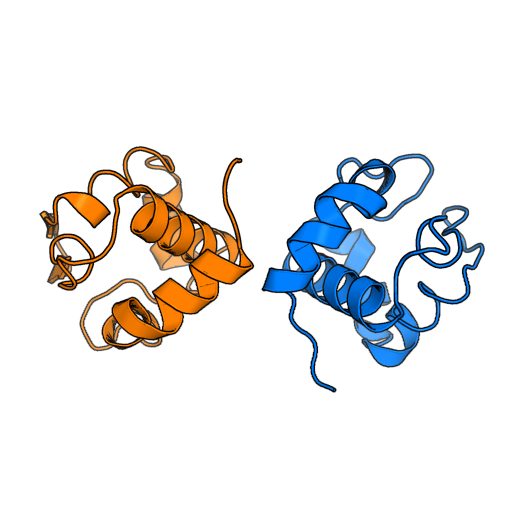M 755 O O . CYS B 1 16 ? -19.274 -10.398 5.638 1.00 12.96 16 CYS B O 1
ATOM 758 N N . ALA B 1 17 ? -18.092 -8.787 4.582 1.00 11.91 17 ALA B N 1
ATOM 759 C CA . ALA B 1 17 ? -18.523 -7.717 5.485 1.00 12.88 17 ALA B CA 1
ATOM 760 C C . ALA B 1 17 ? -20.045 -7.550 5.492 1.00 13.43 17 ALA B C 1
ATOM 761 O O . ALA B 1 17 ? -20.615 -7.153 6.499 1.00 13.56 17 ALA B O 1
ATOM 763 N N . THR B 1 18 ? -20.689 -7.862 4.383 1.00 14.29 18 THR B N 1
ATOM 764 C CA . THR B 1 18 ? -22.126 -7.695 4.303 1.00 17.25 18 THR B CA 1
ATOM 765 C C . THR B 1 18 ? -22.793 -8.381 5.516 1.00 17.03 18 THR B C 1
ATOM 766 O O . THR B 1 18 ? -23.744 -7.840 6.123 1.00 20.02 18 THR B O 1
ATOM 770 N N . CYS B 1 19 ? -22.317 -9.556 5.905 1.00 14.58 19 CYS B N 1
ATOM 771 C CA . CYS B 1 19 ? -22.831 -10.261 7.083 1.00 14.95 19 CYS B CA 1
ATOM 772 C C . CYS B 1 19 ? -22.017 -9.986 8.340 1.00 14.87 19 CYS B C 1
ATOM 773 O O . CYS B 1 19 ? -22.582 -9.960 9.420 1.00 17.36 19 CYS B O 1
ATOM 776 N N . HIS B 1 20 ? -20.677 -9.853 8.241 1.00 12.90 20 HIS B N 1
ATOM 777 C CA . HIS B 1 20 ? -19.809 -9.842 9.397 1.00 11.51 20 HIS B CA 1
ATOM 778 C C . HIS B 1 20 ? -19.434 -8.456 9.931 1.00 12.23 20 HIS B C 1
ATOM 779 O O . HIS B 1 20 ? -18.835 -8.351 10.993 1.00 11.56 20 HIS B O 1
ATOM 786 N N . LYS B 1 21 ? -19.783 -7.389 9.200 1.00 13.16 21 LYS B N 1
ATOM 787 C CA . LYS B 1 21 ? -19.461 -6.069 9.720 1.00 14.72 21 LYS B CA 1
ATOM 788 C C . LYS B 1 21 ? -20.287 -5.686 10.923 1.00 15.58 21 LYS B C 1
ATOM 789 O O . LYS B 1 21 ? -19.747 -5.021 11.846 1.00 19.08 21 LYS B O 1
ATOM 795 N N A THR B 1 22 ? -21.517 -6.140 10.976 0.50 15.42 22 THR B N 1
ATOM 796 N N B THR B 1 22 ? -21.536 -6.170 10.971 0.50 15.52 22 THR B N 1
ATOM 797 C CA A THR B 1 22 ? -22.373 -5.771 12.066 0.50 16.38 22 THR B CA 1
ATOM 798 C CA B THR B 1 22 ? -22.526 -5.854 12.034 0.50 17.46 22 THR B CA 1
ATOM 799 C C A THR B 1 22 ? -22.988 -6.984 12.762 0.50 19.50 22 THR B C 1
ATOM 800 C C B THR B 1 22 ? -22.916 -7.058 12.836 0.50 20.61 22 THR B C 1
ATOM 801 O O A THR B 1 22 ? -23.617 -6.802 13.812 0.50 19.19 22 THR B O 1
ATOM 802 O O B THR B 1 22 ? -23.412 -6.946 13.962 0.50 22.93 22 THR B O 1
ATOM 809 N N . GLY B 1 23 ? -22.823 -8.212 12.225 1.00 21.50 23 GLY B N 1
ATOM 810 C CA . GLY B 1 23 ? -23.694 -9.357 12.641 1.00 25.53 23 GLY B CA 1
ATOM 811 C C . GLY B 1 23 ? -25.167 -9.326 13.184 1.00 27.50 23 GLY B C 1
ATOM 812 O O . GLY B 1 23 ? -25.578 -10.269 13.826 1.00 33.69 23 GLY B O 1
ATOM 813 N N . MET B 1 24 ? -25.968 -8.256 12.991 1.00 27.86 24 MET B N 1
ATOM 814 C CA . MET B 1 24 ? -27.471 -8.357 13.172 1.00 26.37 24 MET B CA 1
ATOM 815 C C . MET B 1 24 ? -28.097 -9.450 12.226 1.00 22.44 24 MET B C 1
ATOM 816 O O . MET B 1 24 ? -29.252 -9.722 12.271 1.00 15.55 24 MET B O 1
ATOM 821 N N A MET B 1 25 ? -27.237 -10.039 11.403 0.35 22.21 25 MET B N 1
ATOM 822 N N B MET B 1 25 ? -27.232 -10.048 11.423 0.30 22.00 25 MET B N 1
ATOM 823 N N C MET B 1 25 ? -27.305 -10.030 11.346 0.35 21.98 25 MET B N 1
ATOM 824 C CA A MET B 1 25 ? -27.580 -11.120 10.488 0.35 18.81 25 MET B CA 1
ATOM 825 C CA B MET B 1 25 ? -27.570 -11.106 10.495 0.30 19.03 25 MET B CA 1
ATOM 826 C CA C MET B 1 25 ? -27.787 -11.163 10.564 0.35 20.85 25 MET B CA 1
ATOM 827 C C A MET B 1 25 ? -27.284 -12.484 11.102 0.35 19.93 25 MET B C 1
ATOM 828 C C B MET B 1 25 ? -27.393 -12.475 11.144 0.30 19.82 25 MET B C 1
ATOM 829 C C C MET B 1 25 ? -27.315 -12.500 11.116 0.35 20.70 25 MET B C 1
ATOM 830 O O A MET B 1 25 ? -27.456 -13.512 10.468 0.35 19.38 25 MET B O 1
ATOM 831 O O B MET B 1 25 ? -27.782 -13.493 10.584 0.30 20.35 25 MET B O 1
ATOM 832 O O C MET B 1 25 ? -27.399 -13.524 10.454 0.35 20.76 25 MET B O 1
ATOM 845 N N . GLY B 1 26 ? -26.803 -12.486 12.340 1.00 16.85 26 GLY B N 1
ATOM 846 C CA . GLY B 1 26 ? -26.424 -13.676 13.008 1.00 18.65 26 GLY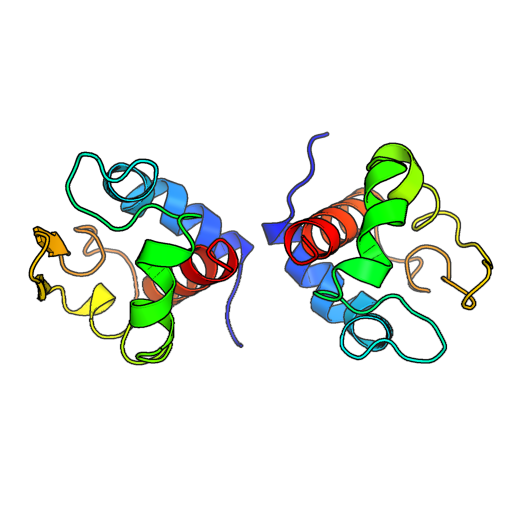 B CA 1
ATOM 847 C C . GLY B 1 26 ? -24.978 -14.122 12.869 1.00 17.77 26 GLY B C 1
ATOM 848 O O 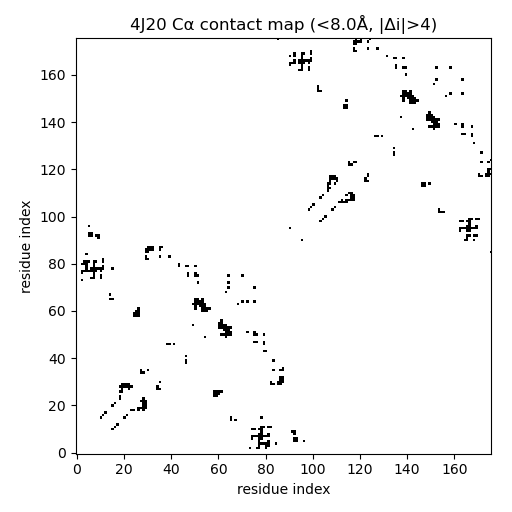. GLY B 1 26 ? -24.585 -15.104 13.479 1.00 22.17 26 GLY B O 1
ATOM 849 N N . ALA B 1 27 ? -24.130 -13.409 12.116 1.00 15.55 27 ALA B N 1
ATOM 850 C CA . ALA B 1 27 ? -22.725 -13.749 11.945 1.00 15.15 27 ALA B CA 1
ATOM 851 C C . ALA B 1 27 ? -21.894 -13.097 13.042 1.00 14.14 27 ALA B C 1
ATOM 852 O O . ALA B 1 27 ? -22.231 -12.018 13.530 1.00 15.72 27 ALA B O 1
ATOM 854 N N . PRO B 1 28 ? -20.792 -13.723 13.451 1.00 13.19 28 PRO B N 1
ATOM 855 C CA . PRO B 1 28 ? -19.926 -13.094 14.443 1.00 13.80 28 PRO B CA 1
ATOM 856 C C . PRO B 1 28 ? -19.293 -11.830 13.887 1.00 11.71 28 PRO B C 1
ATOM 857 O O . PRO B 1 28 ? -18.620 -11.853 12.868 1.00 14.33 28 PRO B O 1
ATOM 861 N N . LYS B 1 29 ? -19.483 -10.721 14.611 1.00 12.94 29 LYS B N 1
ATOM 862 C CA . LYS B 1 29 ? -19.054 -9.385 14.145 1.00 12.44 29 LYS B CA 1
ATOM 863 C C . LYS B 1 29 ? -17.560 -9.236 14.237 1.00 10.84 29 LYS B C 1
ATOM 864 O O . LYS B 1 29 ? -16.949 -9.526 15.266 1.00 11.43 29 LYS B O 1
ATOM 870 N N . VAL B 1 30 ? -16.928 -8.788 13.161 1.00 10.96 30 VAL B N 1
ATOM 871 C CA . VAL B 1 30 ? -15.479 -8.548 13.203 1.00 11.24 30 VAL B CA 1
ATOM 872 C C . VAL B 1 30 ? -15.171 -7.464 14.220 1.00 12.39 30 VAL B C 1
ATOM 873 O O . VAL B 1 30 ? -15.820 -6.411 14.262 1.00 12.87 30 VAL B O 1
ATOM 877 N N . GLY B 1 31 ? -14.177 -7.728 15.031 1.00 11.62 31 GLY B N 1
ATOM 878 C CA . GLY B 1 31 ? -13.857 -6.814 16.145 1.00 12.32 31 GLY B CA 1
ATOM 879 C C . GLY B 1 31 ? -14.513 -7.120 17.469 1.00 11.35 31 GLY B C 1
ATOM 880 O O . GLY B 1 31 ? -14.159 -6.515 18.468 1.00 12.29 31 GLY B O 1
ATOM 881 N N . ASP B 1 32 ? -15.462 -8.055 17.466 1.00 11.29 32 ASP B N 1
ATOM 882 C CA . ASP B 1 32 ? -16.188 -8.459 18.690 1.00 11.00 32 ASP B CA 1
ATOM 883 C C . ASP B 1 32 ? -15.366 -9.574 19.336 1.00 12.49 32 ASP B C 1
ATOM 884 O O . ASP B 1 32 ? -15.399 -10.760 18.913 1.00 12.22 32 ASP B O 1
ATOM 889 N N . LYS B 1 33 ? -14.538 -9.171 20.308 1.00 12.32 33 LYS B N 1
ATOM 890 C CA . LYS B 1 33 ? -13.505 -10.064 20.847 1.00 12.48 33 LYS B CA 1
ATOM 891 C C . LYS B 1 33 ? -14.159 -11.253 21.531 1.00 13.57 33 LYS B C 1
ATOM 892 O O . LYS B 1 33 ? -13.681 -12.388 21.389 1.00 14.53 33 LYS B O 1
ATOM 898 N N . ALA B 1 34 ? -15.236 -11.026 22.299 1.00 13.58 34 ALA B N 1
ATOM 899 C CA . ALA B 1 34 ? -15.896 -12.135 22.973 1.00 14.80 34 ALA B CA 1
ATOM 900 C C . ALA B 1 34 ? -16.491 -13.145 21.996 1.00 13.51 34 ALA B C 1
ATOM 901 O O . ALA B 1 34 ? -16.376 -14.364 22.211 1.00 15.94 34 ALA B O 1
ATOM 903 N N . ALA B 1 35 ? -17.087 -12.673 20.900 1.00 13.37 35 ALA B N 1
ATOM 904 C CA . ALA B 1 35 ? -17.682 -13.581 19.919 1.00 12.92 35 ALA B CA 1
ATOM 905 C C . ALA B 1 35 ? -16.582 -14.435 19.287 1.00 13.97 35 ALA B C 1
ATOM 906 O O . ALA B 1 35 ? -16.782 -15.624 18.990 1.00 15.15 35 ALA B O 1
ATOM 908 N N . TRP B 1 36 ? -15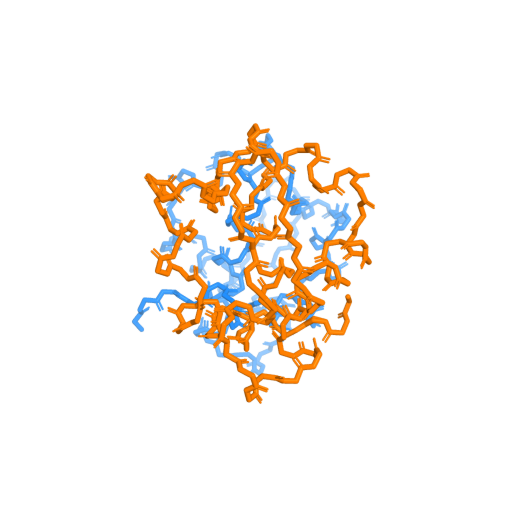.428 -13.826 19.037 1.00 12.26 36 TRP B N 1
ATOM 909 C CA . TRP B 1 36 ? -14.374 -14.499 18.294 1.00 11.66 36 TRP B CA 1
ATOM 910 C C . TRP B 1 36 ? -13.481 -15.382 19.136 1.00 11.57 36 TRP B C 1
ATOM 911 O O . TRP B 1 36 ? -12.856 -16.294 18.593 1.00 12.98 36 TRP B O 1
ATOM 922 N N . ALA B 1 37 ? -13.415 -15.165 20.448 1.00 13.83 37 ALA B N 1
ATOM 923 C CA . ALA B 1 37 ? -12.450 -15.934 21.264 1.00 14.41 37 ALA B CA 1
ATOM 924 C C . ALA B 1 37 ? -12.625 -17.456 21.169 1.00 14.59 37 ALA B C 1
ATOM 925 O O . ALA B 1 37 ? -11.627 -18.167 20.913 1.00 14.48 37 ALA B O 1
ATOM 927 N N . PRO B 1 38 ? -13.845 -17.986 21.274 1.00 13.82 38 PRO B N 1
ATOM 928 C CA . PRO B 1 38 ? -13.988 -19.454 21.184 1.00 16.14 38 PRO B CA 1
ATOM 929 C C . PRO B 1 38 ? -13.842 -19.935 19.763 1.00 15.50 38 PRO B C 1
ATOM 930 O O . PRO B 1 38 ? -13.611 -21.141 19.544 1.00 16.23 38 PRO B O 1
ATOM 934 N N . ARG B 1 39 ? -13.978 -19.046 18.769 1.00 13.32 39 ARG B N 1
ATOM 935 C CA . ARG B 1 39 ? -13.801 -19.444 17.389 1.00 13.21 39 ARG B CA 1
ATOM 936 C C . ARG B 1 39 ? -12.290 -19.516 17.081 1.00 13.46 39 ARG B C 1
ATOM 937 O O . ARG B 1 39 ? -11.802 -20.512 16.506 1.00 12.49 39 ARG B O 1
ATOM 945 N N . ILE B 1 40 ? -11.540 -18.468 17.475 1.00 11.74 40 ILE B N 1
ATOM 946 C CA . ILE B 1 40 ? -10.108 -18.464 17.325 1.00 12.60 40 ILE B CA 1
ATOM 947 C C . ILE B 1 40 ? -9.474 -19.703 18.010 1.00 12.36 40 ILE B C 1
ATOM 948 O O . ILE B 1 40 ? -8.524 -20.292 17.503 1.00 12.84 40 ILE B O 1
ATOM 953 N N . ALA B 1 41 ? -10.040 -20.116 19.142 1.00 11.99 41 ALA B N 1
ATOM 954 C CA . ALA B 1 41 ? -9.539 -21.253 19.881 1.00 13.19 41 ALA B CA 1
ATOM 955 C C . ALA B 1 41 ? -9.677 -22.562 19.104 1.00 13.57 41 ALA B C 1
ATOM 956 O O . ALA B 1 41 ? -9.047 -23.560 19.453 1.00 15.12 41 ALA B O 1
ATOM 958 N N . GLN B 1 42 ? -10.511 -22.593 18.061 1.00 13.46 42 GLN B N 1
ATOM 959 C CA A GLN B 1 42 ? -10.566 -23.807 17.239 0.50 14.37 42 GLN B CA 1
ATOM 960 C CA B GLN B 1 42 ? -10.630 -23.752 17.164 0.50 14.55 42 GLN B CA 1
ATOM 961 C C . GLN B 1 42 ? -9.397 -23.930 16.303 1.00 14.83 42 GLN B C 1
ATOM 962 O O . GLN B 1 42 ? -9.185 -25.004 15.732 1.00 15.59 42 GLN B O 1
ATOM 973 N N . GLY B 1 43 ? -8.626 -22.846 16.139 1.00 13.51 43 GLY B N 1
ATOM 974 C CA . GLY B 1 43 ? -7.479 -22.823 15.240 1.00 15.31 43 GLY B CA 1
ATOM 975 C C . GLY B 1 43 ? -7.832 -22.296 13.875 1.00 13.46 43 GLY B C 1
ATOM 976 O O . GLY B 1 43 ? -8.925 -22.543 13.333 1.00 12.95 43 GLY B O 1
ATOM 977 N N . MET B 1 44 ? -6.872 -21.630 13.252 1.00 14.13 44 MET B N 1
ATOM 978 C CA A MET B 1 44 ? -7.061 -21.052 11.929 0.50 13.50 44 MET B CA 1
ATOM 979 C CA B MET B 1 44 ? -7.057 -21.047 11.940 0.50 13.76 44 MET B CA 1
ATOM 980 C C . MET B 1 44 ? -7.412 -22.107 10.927 1.00 14.71 44 MET B C 1
ATOM 981 O O . MET B 1 44 ? -8.239 -21.872 10.027 1.00 16.28 44 MET B O 1
ATOM 990 N N . ASN B 1 45 ? -6.804 -23.271 11.023 1.00 15.23 45 ASN B N 1
ATOM 991 C CA . ASN B 1 45 ? -7.121 -24.305 10.055 1.00 15.40 45 ASN B CA 1
ATOM 992 C C . ASN B 1 45 ? -8.601 -24.665 10.015 1.00 15.90 45 ASN B C 1
ATOM 993 O O . ASN B 1 45 ? -9.207 -24.776 8.929 1.00 17.07 45 ASN B O 1
ATOM 998 N N . THR B 1 46 ? -9.186 -24.861 11.179 1.00 14.96 46 THR B N 1
ATOM 999 C CA . THR B 1 46 ? -10.609 -25.164 11.262 1.00 16.06 46 THR B CA 1
ATOM 1000 C C . THR B 1 46 ? -11.441 -23.973 10.766 1.00 14.45 46 THR B C 1
ATOM 1001 O O . THR B 1 46 ? -12.428 -24.162 10.029 1.00 14.60 46 THR B O 1
ATOM 1005 N N . LEU B 1 47 ? -11.081 -22.749 11.178 1.00 12.81 47 LEU B N 1
ATOM 1006 C CA . LEU B 1 47 ? -11.854 -21.609 10.679 1.00 13.05 47 LEU B CA 1
ATOM 1007 C C . LEU B 1 47 ? -11.835 -21.497 9.162 1.00 11.95 47 LEU B C 1
ATOM 1008 O O . LEU B 1 47 ? -12.874 -21.218 8.549 1.00 13.17 47 LEU B O 1
ATOM 1013 N N . VAL B 1 48 ? -10.680 -21.673 8.564 1.00 13.26 48 VAL B N 1
ATOM 1014 C CA . VAL B 1 48 ? -10.571 -21.574 7.102 1.00 14.13 48 VAL B CA 1
ATOM 1015 C C . VAL B 1 48 ? -11.315 -22.708 6.418 1.00 14.67 48 VAL B C 1
ATOM 1016 O O . VAL B 1 48 ? -12.068 -22.483 5.475 1.00 14.97 48 VAL B O 1
ATOM 1020 N N . SER B 1 49 ? -11.116 -23.928 6.913 1.00 15.93 49 SER B N 1
ATOM 1021 C CA A SER B 1 49 ? -11.817 -25.107 6.384 0.50 17.42 49 SER B CA 1
ATOM 1022 C CA B SER B 1 49 ? -11.809 -25.081 6.342 0.50 16.71 49 SER B CA 1
ATOM 1023 C C . SER B 1 49 ? -13.318 -24.930 6.377 1.00 17.69 49 SER B C 1
ATOM 1024 O O . SER B 1 49 ? -13.973 -25.158 5.363 1.00 17.94 49 SER B O 1
ATOM 1029 N N . LYS B 1 50 ? -13.874 -24.561 7.528 1.00 16.33 50 LYS B N 1
ATOM 1030 C CA . LYS B 1 50 ? -15.311 -24.363 7.642 1.00 17.68 50 LYS B CA 1
ATOM 1031 C C . LYS B 1 50 ? -15.804 -23.205 6.774 1.00 16.18 50 LYS B C 1
ATOM 1032 O O . LYS B 1 50 ? -16.943 -23.265 6.263 1.00 18.41 50 LYS B O 1
ATOM 1038 N N . SER B 1 51 ? -14.980 -22.169 6.582 1.00 14.97 51 SER B N 1
ATOM 1039 C CA . SER B 1 51 ? -15.407 -21.055 5.752 1.00 14.80 51 SER B CA 1
ATOM 1040 C C . SER B 1 51 ? -15.432 -21.434 4.274 1.00 15.76 51 SER B C 1
ATOM 1041 O O . SER B 1 51 ? -16.293 -20.936 3.502 1.00 16.31 51 SER B O 1
ATOM 1044 N N . ILE B 1 52 ? -14.490 -22.277 3.862 1.00 16.23 52 ILE B N 1
ATOM 1045 C CA . ILE B 1 52 ? -14.509 -22.756 2.498 1.00 17.69 52 ILE B CA 1
ATOM 1046 C C . ILE B 1 52 ? -15.667 -23.705 2.242 1.00 18.92 52 ILE B C 1
ATOM 1047 O O . ILE B 1 52 ? -16.394 -23.543 1.246 1.00 20.76 52 ILE B O 1
ATOM 1052 N N . LYS B 1 53 ? -15.860 -24.668 3.138 1.00 19.10 53 LYS B N 1
ATOM 1053 C CA . LYS B 1 53 ? -16.860 -25.709 2.938 1.00 22.52 53 LYS B CA 1
ATOM 1054 C C . LYS B 1 53 ? -18.250 -25.122 3.085 1.00 20.04 53 LYS B C 1
ATOM 1055 O O . LYS B 1 53 ? -19.201 -25.555 2.411 1.00 23.48 53 LYS B O 1
ATOM 1061 N N . GLY B 1 54 ? -18.383 -24.161 3.999 1.00 19.71 54 GLY B N 1
ATOM 1062 C CA . GLY B 1 54 ? -19.717 -23.718 4.476 1.00 20.78 54 GLY B CA 1
ATOM 1063 C C . GLY B 1 54 ? -20.201 -24.657 5.553 1.00 22.29 54 GLY B C 1
ATOM 1064 O O . GLY B 1 54 ? -19.853 -25.843 5.545 1.00 22.94 54 GLY B O 1
ATOM 1065 N N . TYR B 1 55 ? -20.996 -24.133 6.490 1.00 20.29 55 TYR B N 1
ATOM 1066 C CA . TYR B 1 55 ? -21.603 -24.954 7.517 1.00 21.82 55 TYR B CA 1
ATOM 1067 C C . TYR B 1 55 ? -22.765 -24.211 8.155 1.00 24.92 55 TYR B C 1
ATOM 1068 O O . TYR B 1 55 ? -22.830 -22.971 8.112 1.00 23.37 55 TYR B O 1
ATOM 1077 N N . LYS B 1 56 ? -23.681 -24.967 8.746 1.00 30.22 56 LYS B N 1
ATOM 1078 C CA . LYS B 1 56 ? -24.736 -24.375 9.554 1.00 30.48 56 LYS B CA 1
ATOM 1079 C C . LYS B 1 56 ? -24.393 -24.564 11.017 1.00 30.76 56 LYS B C 1
ATOM 1080 O O . LYS B 1 56 ? -24.203 -25.700 11.486 1.00 33.11 56 LYS B O 1
ATOM 1086 N N . GLY B 1 57 ? -24.296 -23.468 11.746 1.00 28.73 57 GLY B N 1
ATOM 1087 C CA . GLY B 1 57 ? -23.963 -23.525 13.150 1.00 25.92 57 GLY B CA 1
ATOM 1088 C C . GLY B 1 57 ? -25.107 -23.082 14.022 1.00 27.07 57 GLY B C 1
ATOM 1089 O O . GLY B 1 57 ? -26.237 -22.918 13.546 1.00 30.07 57 GLY B O 1
ATOM 1090 N N . THR B 1 58 ? -24.828 -22.864 15.298 1.00 23.96 58 THR B N 1
ATOM 1091 C CA A THR B 1 58 ? -25.890 -22.447 16.230 0.50 26.96 58 THR B CA 1
ATOM 1092 C CA B THR B 1 58 ? -25.823 -22.439 16.259 0.50 25.72 58 THR B CA 1
ATOM 1093 C C . THR B 1 58 ? -26.523 -21.106 15.848 1.00 23.75 58 THR B C 1
ATOM 1094 O O . THR B 1 58 ? -27.730 -20.894 16.084 1.00 24.92 58 THR B O 1
ATOM 1101 N N . LYS B 1 59 ? -25.743 -20.215 15.225 1.00 20.77 59 LYS B N 1
ATOM 1102 C CA . LYS B 1 59 ? -26.173 -18.835 14.946 1.00 21.11 59 LYS B CA 1
ATOM 1103 C C . LYS B 1 59 ? -26.657 -18.602 13.571 1.00 22.06 59 LYS B C 1
ATOM 1104 O O . LYS B 1 59 ? -27.387 -17.635 13.330 1.00 21.92 59 LYS B O 1
ATOM 1110 N N . GLY B 1 60 ? -26.267 -19.462 12.637 1.00 22.13 60 GLY B N 1
ATOM 1111 C CA . GLY B 1 60 ? -26.833 -19.378 11.296 1.00 23.02 60 GLY B CA 1
ATOM 1112 C C . GLY B 1 60 ? -26.019 -20.134 10.262 1.00 19.97 60 GLY B C 1
ATOM 1113 O O . GLY B 1 60 ? -25.128 -20.943 10.606 1.00 21.46 60 GLY B O 1
ATOM 1114 N N . MET B 1 61 ? -26.334 -19.884 9.002 1.00 22.43 61 MET B N 1
ATOM 1115 C CA . MET B 1 61 ? -25.652 -20.522 7.885 1.00 22.37 61 MET B CA 1
ATOM 1116 C C . MET B 1 61 ? -24.477 -19.660 7.525 1.00 20.20 61 MET B C 1
ATOM 1117 O O . MET B 1 61 ? -24.632 -18.480 7.195 1.00 19.84 61 MET B O 1
ATOM 1122 N N . MET B 1 62 ? -23.291 -20.254 7.579 1.00 18.49 62 MET B N 1
ATOM 1123 C CA . MET B 1 62 ? -22.108 -19.635 7.028 1.00 17.82 62 MET B CA 1
ATOM 1124 C C . MET B 1 62 ? -21.904 -20.250 5.647 1.00 18.54 62 MET B C 1
ATOM 1125 O O . MET B 1 62 ? -21.433 -21.387 5.524 1.00 17.93 62 MET B O 1
ATOM 1130 N N . PRO B 1 63 ? -22.300 -19.522 4.600 1.00 17.68 63 PRO B N 1
ATOM 1131 C CA . PRO B 1 63 ? -22.279 -20.153 3.277 1.00 19.69 63 PRO B CA 1
ATOM 1132 C C . PRO B 1 63 ? -20.874 -20.464 2.790 1.00 17.83 63 PRO B C 1
ATOM 1133 O O . PRO B 1 63 ? -19.911 -19.737 3.121 1.00 18.00 63 PRO B O 1
ATOM 1137 N N . ALA B 1 64 ? -20.738 -21.534 2.010 1.00 17.92 64 ALA B N 1
ATOM 1138 C CA . ALA B 1 64 ? -19.456 -21.905 1.400 1.00 19.60 64 ALA B CA 1
ATOM 1139 C C . ALA B 1 64 ? -18.805 -20.705 0.700 1.00 18.03 64 ALA B C 1
ATOM 1140 O O . ALA B 1 64 ? -19.429 -20.037 -0.129 1.00 17.95 64 ALA B O 1
ATOM 1142 N N . LYS B 1 65 ? -17.562 -20.414 1.067 1.00 17.30 65 LYS B N 1
ATOM 1143 C CA . LYS B 1 65 ? -16.848 -19.283 0.511 1.00 18.78 65 LYS B CA 1
ATOM 1144 C C . LYS B 1 65 ? -17.620 -17.974 0.640 1.00 18.26 65 LYS B C 1
ATOM 1145 O O . LYS B 1 65 ? -17.473 -17.084 -0.193 1.00 18.46 65 LYS B O 1
ATOM 1151 N N . GLY B 1 66 ? -18.397 -17.838 1.714 1.00 17.10 66 GLY B N 1
ATOM 1152 C CA . GLY B 1 66 ? -19.217 -16.629 1.898 1.00 18.86 66 GLY B CA 1
ATOM 1153 C C . GLY B 1 66 ? -20.303 -16.451 0.845 1.00 22.36 66 GLY B C 1
ATOM 1154 O O . GLY B 1 66 ? -20.885 -15.366 0.701 1.00 24.21 66 GLY B O 1
ATOM 1155 N N . GLY B 1 67 ? -20.553 -17.490 0.057 1.00 20.05 67 GLY B N 1
ATOM 1156 C CA . GLY B 1 67 ? -21.539 -17.387 -0.999 1.00 22.03 67 GLY B CA 1
ATOM 1157 C C . GLY B 1 67 ? -20.942 -16.934 -2.312 1.00 24.77 67 GLY B C 1
ATOM 1158 O O . GLY B 1 67 ? -21.657 -16.791 -3.299 1.00 27.61 67 GLY B O 1
ATOM 1159 N N . ASN B 1 68 ? -19.630 -16.747 -2.345 1.00 23.11 68 ASN B N 1
ATOM 1160 C CA . ASN B 1 68 ? -18.918 -16.368 -3.556 1.00 23.12 68 ASN B CA 1
ATOM 1161 C C . ASN B 1 68 ? -18.050 -17.533 -4.075 1.00 20.41 68 ASN B C 1
ATOM 1162 O O . ASN B 1 68 ? -16.870 -17.679 -3.713 1.00 20.08 68 ASN B O 1
ATOM 1167 N N . ALA B 1 69 ? -18.633 -18.328 -4.962 1.00 23.59 69 ALA B N 1
ATOM 1168 C CA . ALA B 1 69 ? -17.997 -19.551 -5.410 1.00 22.63 69 ALA B CA 1
ATOM 1169 C C . ALA B 1 69 ? -16.757 -19.324 -6.251 1.00 25.16 69 ALA B C 1
ATOM 1170 O O . ALA B 1 69 ? -15.980 -20.245 -6.445 1.00 26.11 69 ALA B O 1
ATOM 1172 N N . LYS B 1 70 ? -16.551 -18.101 -6.732 1.00 21.28 70 LYS B N 1
ATOM 1173 C CA . LYS B 1 70 ? -15.376 -17.778 -7.512 1.00 25.09 70 LYS B CA 1
ATOM 1174 C C . LYS B 1 70 ? -14.108 -17.595 -6.679 1.00 20.69 70 LYS B C 1
ATOM 1175 O O . LYS B 1 70 ? -13.000 -17.626 -7.206 1.00 24.71 70 LYS B O 1
ATOM 1181 N N . LEU B 1 71 ? -14.252 -17.425 -5.364 1.00 18.67 71 LEU B N 1
ATOM 1182 C CA . LEU B 1 71 ? -13.055 -17.257 -4.517 1.00 18.02 71 LEU B CA 1
ATOM 1183 C C . LEU B 1 71 ? -12.247 -18.559 -4.457 1.00 17.26 71 LEU B C 1
ATOM 1184 O O . LEU B 1 71 ? -12.830 -19.639 -4.437 1.00 20.10 71 LEU B O 1
ATOM 1189 N N . THR B 1 72 ? -10.929 -18.454 -4.470 1.00 16.60 72 THR B N 1
ATOM 1190 C CA . THR B 1 72 ? -10.062 -19.617 -4.225 1.00 16.96 72 THR B CA 1
ATOM 1191 C C . THR B 1 72 ? -9.971 -19.912 -2.709 1.00 15.56 72 THR B C 1
ATOM 1192 O O . THR B 1 72 ? -10.309 -19.066 -1.838 1.00 14.93 72 THR B O 1
ATOM 1196 N N . ASP B 1 73 ? -9.473 -21.097 -2.390 1.00 15.65 73 ASP B N 1
ATOM 1197 C CA . ASP B 1 73 ? -9.207 -21.417 -0.967 1.00 15.03 73 ASP B CA 1
ATOM 1198 C C . ASP B 1 73 ? -8.312 -20.348 -0.314 1.00 12.88 73 ASP B C 1
ATOM 1199 O O . ASP B 1 73 ? -8.575 -19.939 0.807 1.00 13.62 73 ASP B O 1
ATOM 1204 N N . ALA B 1 74 ? -7.260 -19.915 -1.010 1.00 16.00 74 ALA B N 1
ATOM 1205 C CA . ALA B 1 74 ? -6.305 -18.982 -0.458 1.00 15.29 74 ALA B CA 1
ATOM 1206 C C . ALA B 1 74 ? -6.929 -17.643 -0.265 1.00 14.24 74 ALA B C 1
ATOM 1207 O O . ALA B 1 74 ? -6.588 -16.962 0.708 1.00 14.27 74 ALA B O 1
ATOM 1209 N N . GLN B 1 75 ? -7.841 -17.227 -1.138 1.00 15.46 75 GLN B N 1
ATOM 1210 C CA . GLN B 1 75 ? -8.518 -15.958 -0.945 1.00 13.79 75 GLN B CA 1
ATOM 1211 C C . GLN B 1 75 ? -9.428 -16.005 0.266 1.00 13.64 75 GLN B C 1
ATOM 1212 O O . GLN B 1 75 ? -9.483 -15.044 1.038 1.00 13.62 75 GLN B O 1
ATOM 1218 N N . VAL B 1 76 ? -10.178 -17.081 0.430 1.00 13.24 76 VAL B N 1
ATOM 1219 C CA . VAL B 1 76 ? -10.990 -17.224 1.641 1.00 13.89 76 VAL B CA 1
ATOM 1220 C C . VAL B 1 76 ? -10.095 -17.227 2.874 1.00 11.92 76 VAL B C 1
ATOM 1221 O O . VAL B 1 76 ? -10.390 -16.555 3.870 1.00 11.99 76 VAL B O 1
ATOM 1225 N N . GLY B 1 77 ? -9.003 -17.968 2.840 1.00 12.39 77 GLY B N 1
ATOM 1226 C CA . GLY B 1 77 ? -8.068 -17.978 3.969 1.00 12.17 77 GLY B CA 1
ATOM 1227 C C . GLY B 1 77 ? -7.521 -16.614 4.319 1.00 10.68 77 GLY B C 1
ATOM 1228 O O . GLY B 1 77 ? -7.425 -16.267 5.498 1.00 11.30 77 GLY B O 1
ATOM 1229 N N . ASN B 1 78 ? -7.168 -15.820 3.317 1.00 11.36 78 ASN B N 1
ATOM 1230 C CA . ASN B 1 78 ? -6.695 -14.457 3.609 1.00 12.18 78 ASN B CA 1
ATOM 1231 C C . ASN B 1 78 ? -7.776 -13.653 4.306 1.00 10.51 78 ASN B C 1
ATOM 1232 O O . ASN B 1 78 ? -7.487 -12.856 5.192 1.00 10.78 78 ASN B O 1
ATOM 1237 N N . ALA B 1 79 ? -9.014 -13.770 3.864 1.00 11.36 79 ALA B N 1
ATOM 1238 C CA . ALA B 1 79 ? -10.133 -13.042 4.481 1.00 10.99 79 ALA B CA 1
ATOM 1239 C C . ALA B 1 79 ? -10.363 -13.473 5.917 1.00 10.66 79 ALA B C 1
ATOM 1240 O O . ALA B 1 79 ? -10.529 -12.629 6.799 1.00 10.10 79 ALA B O 1
ATOM 1242 N N . VAL B 1 80 ? -10.313 -14.776 6.170 1.00 10.30 80 VAL B N 1
ATOM 1243 C CA . VAL B 1 80 ? -10.451 -15.284 7.517 1.00 10.36 80 VAL B CA 1
ATOM 1244 C C . VAL B 1 80 ? -9.331 -14.756 8.423 1.00 9.54 80 VAL B C 1
ATOM 1245 O O . VAL B 1 80 ? -9.575 -14.312 9.534 1.00 10.38 80 VAL B O 1
ATOM 1249 N N . ALA B 1 81 ? -8.103 -14.809 7.934 1.00 10.28 81 ALA B N 1
ATOM 1250 C CA . ALA B 1 81 ? -6.967 -14.334 8.721 1.00 10.77 81 ALA B CA 1
ATOM 1251 C C . ALA B 1 81 ? -7.130 -12.842 9.029 1.00 10.19 81 ALA B C 1
ATOM 1252 O O . ALA B 1 81 ? -6.767 -12.378 10.132 1.00 10.55 81 ALA B O 1
ATOM 1254 N N . TYR B 1 82 ? -7.630 -12.058 8.071 1.00 10.40 82 TYR B N 1
ATOM 1255 C CA . TYR B 1 82 ? -7.885 -10.653 8.308 1.00 10.69 82 TYR B CA 1
ATOM 1256 C C . TYR B 1 82 ? -8.937 -10.459 9.414 1.00 9.85 82 TYR B C 1
ATOM 1257 O O . TYR B 1 82 ? -8.758 -9.656 10.337 1.00 10.54 82 TYR B O 1
ATOM 1266 N N . MET B 1 83 ? -10.036 -11.216 9.309 1.00 9.72 83 MET B N 1
ATOM 1267 C CA . MET B 1 83 ? -11.099 -11.130 10.285 1.00 9.77 83 MET B CA 1
ATOM 1268 C C . MET B 1 83 ? -10.577 -11.473 11.675 1.00 9.41 83 MET B C 1
ATOM 1269 O O . MET B 1 83 ? -10.856 -10.751 12.658 1.00 10.59 83 MET B O 1
ATOM 1274 N N . VAL B 1 84 ? -9.797 -12.547 11.783 1.00 9.90 84 VAL B N 1
ATOM 1275 C CA . VAL B 1 84 ? -9.233 -12.929 13.062 1.00 10.19 84 VAL B CA 1
ATOM 1276 C C . VAL B 1 84 ? -8.274 -11.864 13.600 1.00 11.19 84 VAL B C 1
ATOM 1277 O O . VAL B 1 84 ? -8.281 -11.531 14.794 1.00 11.79 84 VAL B O 1
ATOM 1281 N N . GLY B 1 85 ? -7.443 -11.298 12.723 1.00 10.52 85 GLY B N 1
ATOM 1282 C CA . GLY B 1 85 ? -6.472 -10.307 13.124 1.00 11.96 85 GLY B CA 1
ATOM 1283 C C . GLY B 1 85 ? -7.077 -9.040 13.629 1.00 11.62 85 GLY B C 1
ATOM 1284 O O . GLY B 1 85 ? -6.442 -8.317 14.420 1.00 15.30 85 GLY B O 1
ATOM 1285 N N . GLN B 1 86 ? -8.298 -8.763 13.211 1.00 10.89 86 GLN B N 1
ATOM 1286 C CA . GLN B 1 86 ? -9.061 -7.630 13.708 1.00 11.81 86 GLN B CA 1
ATOM 1287 C C . GLN B 1 86 ? -9.837 -7.897 14.979 1.00 12.44 86 GLN B C 1
ATOM 1288 O O . GLN B 1 86 ? -10.367 -6.964 15.575 1.00 14.46 86 GLN B O 1
ATOM 1294 N N . SER B 1 87 ? -9.906 -9.160 15.397 1.00 12.89 87 SER B N 1
ATOM 1295 C CA . SER B 1 87 ? -10.817 -9.563 16.463 1.00 12.43 87 SER B CA 1
ATOM 1296 C C . SER B 1 87 ? -10.106 -10.009 17.742 1.00 14.99 87 SER B C 1
ATOM 1297 O O . SER B 1 87 ? -10.739 -10.732 18.537 1.00 15.60 87 SER B O 1
ATOM 1300 N N . LYS B 1 88 ? -8.895 -9.419 18.016 1.00 21.11 88 LYS B N 1
ATOM 1301 C CA . LYS B 1 88 ? -8.007 -9.659 19.253 1.00 16.16 88 LYS B CA 1
ATOM 1302 C C . LYS B 1 88 ? -7.722 -8.354 20.028 1.00 24.40 88 LYS B C 1
ATOM 1303 O O . LYS B 1 88 ? -6.967 -8.293 21.018 1.00 25.44 88 LYS B O 1
#

B-factor: mean 18.26, std 8.23, range [8.32, 56.54]

Foldseek 3Di:
DDADLVLLVVLCVPQPCVCQCVPPQQRPHQQAQVSCPVVCVVPLVVVLVCQQPWDADPRGTRDHVSPDPPDDSNSSSNNVVNSNVRHD/DPADQVLLVVLCVPQPCVCACVPPVQDPHQQAQVSCVVVCVVPLVVVLVCLQCWDADPRGTNGHVSPDPPDDSSSSSNNSVNSNVRRD

Solvent-accessible surface area: 10324 Å² total; per-residue (Å²): 164,127,100,65,39,11,38,0,33,73,15,12,73,87,18,21,16,102,45,18,144,97,22,96,156,26,20,19,98,29,40,59,130,86,31,12,61,89,47,40,88,81,30,45,125,48,17,16,40,62,15,38,154,19,65,164,41,143,135,31,106,43,50,46,46,27,59,35,88,173,21,69,71,70,74,9,2,24,1,8,14,40,10,12,50,48,2,158,151,143,50,69,9,44,40,0,78,63,16,12,73,88,20,20,14,118,46,18,136,83,12,185,148,20,19,17,99,27,42,57,128,86,32,12,59,88,51,51,87,92,30,75,127,47,17,29,37,65,15,38,156,15,63,176,27,151,113,37,121,40,50,50,47,27,60,45,86,189,19,74,86,72,71,8,14,22,2,8,18,27,11,12,21,86,3,160

Nearest PDB structures (foldseek):
  4j20-assembly2_B  TM=9.775E-01  e=4.677E-16  Chlorobaculum tepidum TLS
  8hn3-assembly1_A  TM=9.522E-01  e=1.175E-07  Chlorobaculum tepidum
  8hn3-assembly2_B  TM=9.469E-01  e=1.032E-07  Chlorobaculum tepidum
  2zon-assembly1_G  TM=9.154E-01  e=7.235E-07  Achromobacter xylosoxidans
  5b6q-assembly2_B  TM=8.374E-01  e=2.827E-06  Shewanella violacea

CATH classification: 1.10.760.10